Protein AF-0000000079302447 (afdb_homodimer)

Radius of gyration: 20.14 Å; Cα contacts (8 Å, |Δi|>4): 786; chains: 2; bounding box: 40×58×41 Å

Secondary structure (DSSP, 8-state):
-EEEEEE--S---TTSTHHHHHHHHHHHHHHTTEEEEE--SSTHHHHHHHHHHHTT--EEE---TTT-TTS-SS-TT-SEE---SSHHHHHHHHHHHEEEEEE-S--HHHHHHHHHHHHHHHHTTT-SS-EEE-GGGGGT---BTTB-HHHHTTEEE--SHHHHHHHHHH-/-EEEEEE--S---TTSTHHHHHHHHHHHHHHTTEEEEE--SSTHHHHHHHHHHHTT--EEE---TTT-TTS-SS-TT-SEE---SSHHHHHHHHHHHEEEEEEPS--HHHHHHHHHHHHHHHHTTT-SS-EEE-GGGGGT---BTTB-HHHHTTEEE--SHHHHHHHHHH-

Organism: Thermus brockianus (NCBI:txid56956)

Foldseek 3Di:
DFEEEEFEAQPADPVDPCLQQLLVLLLLCLVLPYEYEYQQAHHSLLSSLNNVVVSPHAYEHEYECCVCVVTPGGDPSHDHYHYDPDLVRSLVVSLVRHLAYEQEDYDPSSVVSQVVNLVVCVVVVNPGRQYEYECNCVVPDDDDDVRDPSSVVSYHYQHHSVSSNVSSVVD/DFAEEEFEAQPADPVDPCLQQLLVLLLLCLVLPYAYEYQQAHHSLLSSLNNVVVSPHAYEHEYECCVPVVGPGGDPSHDHYHYDPDLVRSLVVSLVRHLAYEQEDYDPSSVVSQVVNLVVCVVVVNPGRQYEYECNCVVPDDDDDVRDPVSVVSYHYQHHSVSSNVSSVVD

Sequence (342 aa):
MRLLSVFVSSRLSPKDPLYPRLVRYGEVLAEEGFGLACGGYGGGMEALARGVRAKGGLVVGVTAPALFPERQGPNAHVDLELPAASLPERIGRLLDLGAGYLALPGGVGTLAELVLAWNLLYLRRGLGRPLAVDPYWLGLLKAHGEIAPEDLALLQVVADEEGLRRFLRSLMRLLSVFVSSRLSPKDPLYPRLVRYGEVLAEEGFGLACGGYGGGMEALARGVRAKGGLVVGVTAPALFPERQGPNAHVDLELPAASLPERIGRLLDLGAGYLALPGGVGTLAELVLAWNLLYLRRGLGRPLAVDPYWLGLLKAHGEIAPEDLALLQVVADEEGLRRFLRSL

Solvent-accessible surface area (backbone atoms only — not comparable to full-atom values): 17158 Å² total; per-residue (Å²): 125,51,26,36,16,44,36,43,22,63,79,48,43,88,84,38,80,62,29,62,54,33,20,50,51,15,30,50,36,18,75,74,56,24,26,38,30,31,54,22,33,50,24,39,38,34,28,23,27,46,17,16,44,75,57,71,32,52,25,37,11,35,31,38,57,79,81,37,69,86,52,88,62,61,34,92,50,49,74,41,80,47,74,24,86,42,69,37,52,30,48,43,51,45,63,69,58,22,63,29,37,38,33,43,64,36,29,53,62,28,47,29,51,45,35,44,55,48,30,53,22,57,75,39,74,62,58,58,59,53,38,32,29,28,64,73,48,58,81,52,58,66,69,49,88,64,27,42,64,73,61,56,65,61,54,40,76,32,84,48,71,68,42,45,51,52,52,60,74,71,102,128,50,25,36,16,45,35,45,22,62,78,48,45,86,84,39,81,63,30,63,54,33,21,50,49,14,30,48,36,18,74,73,57,24,27,39,30,30,56,22,32,51,24,38,38,35,29,23,27,46,17,15,45,75,58,70,32,51,27,37,12,38,32,40,56,80,79,36,68,87,52,88,63,60,35,91,49,50,72,41,79,48,75,23,85,42,70,37,50,31,48,43,50,44,63,67,59,22,62,27,36,36,33,43,65,36,29,53,61,28,47,29,50,44,36,44,55,49,30,53,22,57,75,45,74,61,73,47,60,53,39,33,31,27,65,71,48,59,81,52,60,65,68,49,88,64,28,40,65,72,62,56,66,62,53,40,76,31,83,47,71,68,44,45,51,53,52,59,74,71,102

pLDDT: mean 96.55, std 4.22, range [72.12, 99.0]

Structure (mmCIF, N/CA/C/O backbone):
data_AF-0000000079302447-model_v1
#
loop_
_entity.id
_entity.type
_entity.pdbx_description
1 polymer 'DNA-binding protein'
#
loop_
_atom_site.group_PDB
_atom_site.id
_atom_site.type_symbol
_atom_site.label_atom_id
_atom_site.label_alt_id
_atom_site.label_comp_id
_atom_site.label_asym_id
_atom_site.label_entity_id
_atom_site.label_seq_id
_atom_site.pdbx_PDB_ins_code
_atom_site.Cartn_x
_atom_site.Cartn_y
_atom_site.Cartn_z
_atom_site.occupancy
_atom_site.B_iso_or_equiv
_atom_site.auth_seq_id
_atom_site.auth_comp_id
_atom_site.auth_asym_id
_atom_site.auth_atom_id
_atom_site.pdbx_PDB_model_num
ATOM 1 N N . MET A 1 1 ? -8.602 15.461 21.531 1 84.44 1 MET A N 1
ATOM 2 C CA . MET A 1 1 ? -8.039 16.016 20.297 1 84.44 1 MET A CA 1
ATOM 3 C C . MET A 1 1 ? -7.945 14.953 19.219 1 84.44 1 MET A C 1
ATOM 5 O O . MET A 1 1 ? -7.516 13.828 19.484 1 84.44 1 MET A O 1
ATOM 9 N N . ARG A 1 2 ? -8.477 15.25 18.094 1 96.5 2 ARG A N 1
ATOM 10 C CA . ARG A 1 2 ? -8.422 14.328 16.969 1 96.5 2 ARG A CA 1
ATOM 11 C C . ARG A 1 2 ? -7.148 14.539 16.156 1 96.5 2 ARG A C 1
ATOM 13 O O . ARG A 1 2 ? -6.645 15.656 16.047 1 96.5 2 ARG A O 1
ATOM 20 N N . LEU A 1 3 ? -6.574 13.43 15.664 1 98.88 3 LEU A N 1
ATOM 21 C CA . LEU A 1 3 ? -5.383 13.516 14.82 1 98.88 3 LEU A CA 1
ATOM 22 C C . LEU A 1 3 ? -5.746 13.367 13.344 1 98.88 3 LEU A C 1
ATOM 24 O O . LEU A 1 3 ? -6.695 12.656 13.008 1 98.88 3 LEU A O 1
ATOM 28 N N . LEU A 1 4 ? -5.07 14.055 12.523 1 98.94 4 LEU A N 1
ATOM 29 C CA . LEU A 1 4 ? -5.02 13.742 11.094 1 98.94 4 LEU A CA 1
ATOM 30 C C . LEU A 1 4 ? -3.732 13.008 10.75 1 98.94 4 LEU A C 1
ATOM 32 O O . LEU A 1 4 ? -2.641 13.445 11.109 1 98.94 4 LEU A O 1
ATOM 36 N N . SER A 1 5 ? -3.848 11.867 10.125 1 98.94 5 SER A N 1
ATOM 37 C CA . SER A 1 5 ? -2.662 11.203 9.594 1 98.94 5 SER A CA 1
ATOM 38 C C . SER A 1 5 ? -2.271 11.773 8.234 1 98.94 5 SER A C 1
ATOM 40 O O . SER A 1 5 ? -3.072 11.758 7.293 1 98.94 5 SER A O 1
ATOM 42 N N . VAL A 1 6 ? -1.066 12.266 8.18 1 99 6 VAL A N 1
ATOM 43 C CA . VAL A 1 6 ? -0.612 12.883 6.941 1 99 6 VAL A CA 1
ATOM 44 C C . VAL A 1 6 ? 0.573 12.102 6.375 1 99 6 VAL A C 1
ATOM 46 O O . VAL A 1 6 ? 1.515 11.781 7.102 1 99 6 VAL A O 1
ATOM 49 N N . PHE A 1 7 ? 0.46 11.75 5.105 1 98.94 7 PHE A N 1
ATOM 50 C CA . PHE A 1 7 ? 1.514 11.086 4.34 1 98.94 7 PHE A CA 1
ATOM 51 C C . PHE A 1 7 ? 2.238 12.086 3.443 1 98.94 7 PHE A C 1
ATOM 53 O O . PHE A 1 7 ? 1.607 12.789 2.65 1 98.94 7 PHE A O 1
ATOM 60 N N . VAL A 1 8 ? 3.551 12.125 3.553 1 98.81 8 VAL A N 1
ATOM 61 C CA . VAL A 1 8 ? 4.27 13.164 2.824 1 98.81 8 VAL A CA 1
ATOM 62 C C . VAL A 1 8 ? 5.727 12.75 2.637 1 98.81 8 VAL A C 1
ATOM 64 O O . VAL A 1 8 ? 6.242 11.914 3.383 1 98.81 8 VAL A O 1
ATOM 67 N N . SER A 1 9 ? 6.359 13.375 1.743 1 98.12 9 SER A N 1
ATOM 68 C CA . SER A 1 9 ? 7.742 13.086 1.379 1 98.12 9 SER A CA 1
ATOM 69 C C . SER A 1 9 ? 8.672 13.258 2.574 1 98.12 9 SER A C 1
ATOM 71 O O . SER A 1 9 ? 8.562 14.227 3.322 1 98.12 9 SER A O 1
ATOM 73 N N . SER A 1 10 ? 9.641 12.312 2.672 1 96.25 10 SER A N 1
ATOM 74 C CA . SER A 1 10 ? 10.695 12.43 3.668 1 96.25 10 SER A CA 1
ATOM 75 C C . SER A 1 10 ? 11.898 13.188 3.111 1 96.25 10 SER A C 1
ATOM 77 O O . SER A 1 10 ? 12.852 13.477 3.838 1 96.25 10 SER A O 1
ATOM 79 N N . ARG A 1 11 ? 11.914 13.586 1.838 1 93.88 11 ARG A N 1
ATOM 80 C CA . ARG A 1 11 ? 13.102 14.078 1.154 1 93.88 11 ARG A CA 1
ATOM 81 C C . ARG A 1 11 ? 13.078 15.594 1.02 1 93.88 11 ARG A C 1
ATOM 83 O O . ARG A 1 11 ? 14.031 16.203 0.539 1 93.88 11 ARG A O 1
ATOM 90 N N . LEU A 1 12 ? 12.023 16.219 1.485 1 93.69 12 LEU A N 1
ATOM 91 C CA . LEU A 1 12 ? 11.898 17.672 1.321 1 93.69 12 LEU A CA 1
ATOM 92 C C . LEU A 1 12 ? 12.891 18.406 2.205 1 93.69 12 LEU A C 1
ATOM 94 O O . LEU A 1 12 ? 13.07 18.062 3.375 1 93.69 12 LEU A O 1
ATOM 98 N N . SER A 1 13 ? 13.547 19.344 1.585 1 92.75 13 SER A N 1
ATOM 99 C CA . SER A 1 13 ? 14.43 20.234 2.35 1 92.75 13 SER A CA 1
ATOM 100 C C . SER A 1 13 ? 13.766 21.578 2.617 1 92.75 13 SER A C 1
ATOM 102 O O . SER A 1 13 ? 12.828 21.969 1.908 1 92.75 13 SER A O 1
ATOM 104 N N . PRO A 1 14 ? 14.227 22.266 3.648 1 92.5 14 PRO A N 1
ATOM 105 C CA . PRO A 1 14 ? 13.656 23.578 3.949 1 92.5 14 PRO A CA 1
ATOM 106 C C . PRO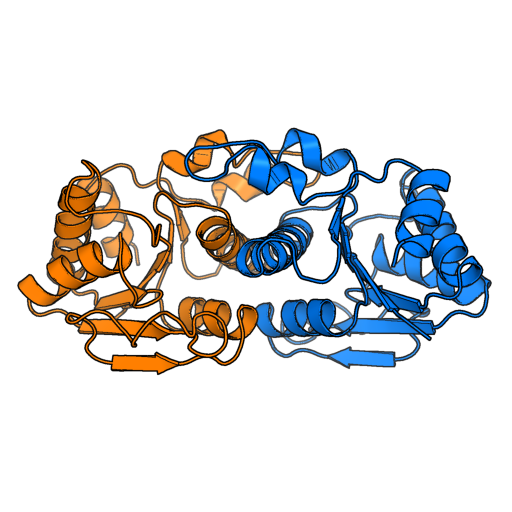 A 1 14 ? 13.789 24.562 2.787 1 92.5 14 PRO A C 1
ATOM 108 O O . PRO A 1 14 ? 13.125 25.594 2.771 1 92.5 14 PRO A O 1
ATOM 111 N N . LYS A 1 15 ? 14.633 24.234 1.816 1 93.69 15 LYS A N 1
ATOM 112 C CA . LYS A 1 15 ? 14.836 25.109 0.669 1 93.69 15 LYS A CA 1
ATOM 113 C C . LYS A 1 15 ? 13.789 24.859 -0.408 1 93.69 15 LYS A C 1
ATOM 115 O O . LYS A 1 15 ? 13.633 25.656 -1.332 1 93.69 15 LYS A O 1
ATOM 120 N N . ASP A 1 16 ? 13.039 23.766 -0.26 1 94.5 16 ASP A N 1
ATOM 121 C CA . ASP A 1 16 ? 11.977 23.422 -1.21 1 94.5 16 ASP A CA 1
ATOM 122 C C . ASP A 1 16 ? 10.781 24.359 -1.04 1 94.5 16 ASP A C 1
ATOM 124 O O . ASP A 1 16 ? 10.359 24.641 0.085 1 94.5 16 ASP A O 1
ATOM 128 N N . PRO A 1 17 ? 10.281 24.812 -2.174 1 92.69 17 PRO A N 1
ATOM 129 C CA . PRO A 1 17 ? 9.117 25.703 -2.1 1 92.69 17 PRO A CA 1
ATOM 130 C C . PRO A 1 17 ? 7.926 25.062 -1.403 1 92.69 17 PRO A C 1
ATOM 132 O O . PRO A 1 17 ? 7.066 25.766 -0.864 1 92.69 17 PRO A O 1
ATOM 135 N N . LEU A 1 18 ? 7.875 23.797 -1.352 1 95.12 18 LEU A N 1
ATOM 136 C CA . LEU A 1 18 ? 6.77 23.078 -0.727 1 95.12 18 LEU A CA 1
ATOM 137 C C . LEU A 1 18 ? 6.895 23.094 0.793 1 95.12 18 LEU A C 1
ATOM 139 O O . LEU A 1 18 ? 5.898 22.953 1.505 1 95.12 18 LEU A O 1
ATOM 143 N N . TYR A 1 19 ? 8.047 23.328 1.274 1 96.88 19 TYR A N 1
ATOM 144 C CA . TYR A 1 19 ? 8.312 23.234 2.705 1 96.88 19 TYR A CA 1
ATOM 145 C C . TYR A 1 19 ? 7.504 24.266 3.48 1 96.88 19 TYR A C 1
ATOM 147 O O . TYR A 1 19 ? 6.742 23.922 4.387 1 96.88 19 TYR A O 1
ATOM 155 N N . PRO A 1 20 ? 7.539 25.578 3.086 1 97.06 20 PRO A N 1
ATOM 156 C CA . PRO A 1 20 ? 6.742 26.547 3.83 1 97.06 20 PRO A CA 1
ATOM 157 C C . PRO A 1 20 ? 5.242 26.281 3.729 1 97.06 20 PRO A C 1
ATOM 159 O O . PRO A 1 20 ? 4.496 26.562 4.672 1 97.06 20 PRO A O 1
ATOM 162 N N . ARG A 1 21 ? 4.789 25.75 2.691 1 97.44 21 ARG A N 1
ATOM 163 C CA . ARG A 1 21 ? 3.387 25.375 2.543 1 97.44 21 ARG A CA 1
ATOM 164 C C . ARG A 1 21 ? 3.002 24.297 3.555 1 97.44 21 ARG A C 1
ATOM 166 O O . ARG A 1 21 ? 1.905 24.328 4.117 1 97.44 21 ARG A O 1
ATOM 173 N N . LEU A 1 22 ? 3.906 23.406 3.748 1 98.62 22 LEU A N 1
ATOM 174 C CA . LEU A 1 22 ? 3.631 22.312 4.68 1 98.62 22 LEU A CA 1
ATOM 175 C C . LEU A 1 22 ? 3.639 22.812 6.121 1 98.62 22 LEU A C 1
ATOM 177 O O . LEU A 1 22 ? 2.857 22.344 6.949 1 98.62 22 LEU A O 1
ATOM 181 N N . VAL A 1 23 ? 4.512 23.781 6.406 1 98.75 23 VAL A N 1
ATOM 182 C CA . VAL A 1 23 ? 4.477 24.406 7.719 1 98.75 23 VAL A CA 1
ATOM 183 C C . VAL A 1 23 ? 3.113 25.062 7.945 1 98.75 23 VAL A C 1
ATOM 185 O O . VAL A 1 23 ? 2.492 24.875 8.992 1 98.75 23 VAL A O 1
ATOM 188 N N . ARG A 1 24 ? 2.666 25.766 6.953 1 98.81 24 ARG A N 1
ATOM 189 C CA . ARG A 1 24 ? 1.365 26.422 7.051 1 98.81 24 ARG A CA 1
ATOM 190 C C . ARG A 1 24 ? 0.248 25.391 7.219 1 98.81 24 ARG A C 1
ATOM 192 O O . ARG A 1 24 ? -0.681 25.609 8 1 98.81 24 ARG A O 1
ATOM 199 N N . TYR A 1 25 ? 0.281 24.297 6.473 1 98.88 25 TYR A N 1
ATOM 200 C CA . TYR A 1 25 ? -0.699 23.234 6.637 1 98.88 25 TYR A CA 1
ATOM 201 C C . TYR A 1 25 ? -0.702 22.703 8.07 1 98.88 25 TYR A C 1
ATOM 203 O O . TYR A 1 25 ? -1.763 22.422 8.633 1 98.88 25 TYR A O 1
ATOM 211 N N . GLY A 1 26 ? 0.508 22.5 8.641 1 98.94 26 GLY A N 1
ATOM 212 C CA . GLY A 1 26 ? 0.59 22.141 10.047 1 98.94 26 GLY A CA 1
ATOM 213 C C . GLY A 1 26 ? -0.107 23.125 10.969 1 98.94 26 GLY A C 1
ATOM 214 O O . GLY A 1 26 ? -0.839 22.719 11.875 1 98.94 26 GLY A O 1
ATOM 215 N N . GLU A 1 27 ? 0.115 24.422 10.703 1 98.94 27 GLU A N 1
ATOM 216 C CA . GLU A 1 27 ? -0.557 25.453 11.492 1 98.94 27 GLU A CA 1
ATOM 217 C C . GLU A 1 27 ? -2.074 25.328 11.375 1 98.94 27 GLU A C 1
ATOM 219 O O . GLU A 1 27 ? -2.791 25.438 12.367 1 98.94 27 GLU A O 1
ATOM 224 N N . VAL A 1 28 ? -2.539 25.109 10.203 1 98.88 28 VAL A N 1
ATOM 225 C CA . VAL A 1 28 ? -3.967 25 9.93 1 98.88 28 VAL A CA 1
ATOM 226 C C . VAL A 1 28 ? -4.547 23.812 10.703 1 98.88 28 VAL A C 1
ATOM 228 O O . VAL A 1 28 ? -5.633 23.906 11.273 1 98.88 28 VAL A O 1
ATOM 231 N N . LEU A 1 29 ? -3.824 22.688 10.727 1 98.88 29 LEU A N 1
ATOM 232 C CA . LEU A 1 29 ? -4.277 21.547 11.516 1 98.88 29 LEU A CA 1
ATOM 233 C C . LEU A 1 29 ? -4.551 21.953 12.961 1 98.88 29 LEU A C 1
ATOM 235 O O . LEU A 1 29 ? -5.645 21.719 13.477 1 98.88 29 LEU A O 1
ATOM 239 N N . ALA A 1 30 ? -3.588 22.609 13.547 1 98.81 30 ALA A N 1
ATOM 240 C CA . ALA A 1 30 ? -3.695 23 14.953 1 98.81 30 ALA A CA 1
ATOM 241 C C . ALA A 1 30 ? -4.797 24.031 15.148 1 98.81 30 ALA A C 1
ATOM 243 O O . ALA A 1 30 ? -5.566 23.953 16.109 1 98.81 30 ALA A O 1
ATOM 244 N N . GLU A 1 31 ? -4.859 24.969 14.219 1 98.69 31 GLU A N 1
ATOM 245 C CA . GLU A 1 31 ? -5.875 26.016 14.297 1 98.69 31 GLU A CA 1
ATOM 246 C C . GLU A 1 31 ? -7.281 25.422 14.25 1 98.69 31 GLU A C 1
ATOM 248 O O . GLU A 1 31 ? -8.211 25.969 14.852 1 98.69 31 GLU A O 1
ATOM 253 N N . GLU A 1 32 ? -7.441 24.359 13.555 1 98.62 32 GLU A N 1
ATOM 254 C CA . GLU A 1 32 ? -8.742 23.703 13.422 1 98.62 32 GLU A CA 1
ATOM 255 C C . GLU A 1 32 ? -8.945 22.656 14.516 1 98.62 32 GLU A C 1
ATOM 257 O O . GLU A 1 32 ? -9.906 21.875 14.469 1 98.62 32 GLU A O 1
ATOM 262 N N . GLY A 1 33 ? -7.996 22.547 15.406 1 98.38 33 GLY A N 1
ATOM 263 C CA . GLY A 1 33 ? -8.164 21.703 16.578 1 98.38 33 GLY A CA 1
ATOM 264 C C . GLY A 1 33 ? -7.676 20.281 16.375 1 98.38 33 GLY A C 1
ATOM 265 O O . GLY A 1 33 ? -8.062 19.375 17.109 1 98.38 33 GLY A O 1
ATOM 266 N N . PHE A 1 34 ? -6.863 20.047 15.352 1 98.81 34 PHE A N 1
ATOM 267 C CA . PHE A 1 34 ? -6.34 18.719 15.086 1 98.81 34 PHE A CA 1
ATOM 268 C C . PHE A 1 34 ? -4.871 18.625 15.477 1 98.81 34 PHE A C 1
ATOM 270 O O . PHE A 1 34 ? -4.125 19.594 15.352 1 98.81 34 PHE A O 1
ATOM 277 N N . GLY A 1 35 ? -4.441 17.438 15.969 1 98.88 35 GLY A N 1
ATOM 278 C CA . GLY A 1 35 ? -3.029 17.078 15.969 1 98.88 35 GLY A CA 1
ATOM 279 C C . GLY A 1 35 ? -2.582 16.406 14.688 1 98.88 35 GLY A C 1
ATOM 280 O O . GLY A 1 35 ? -3.363 16.281 13.742 1 98.88 35 GLY A O 1
ATOM 281 N N . LEU A 1 36 ? -1.35 16.031 14.727 1 98.94 36 LEU A N 1
ATOM 282 C CA . LEU A 1 36 ? -0.733 15.406 13.562 1 98.94 36 LEU A CA 1
ATOM 283 C C . LEU A 1 36 ? -0.228 14.008 13.898 1 98.94 36 LEU A C 1
ATOM 285 O O . LEU A 1 36 ? 0.439 13.812 14.914 1 98.94 36 LEU A O 1
ATOM 289 N N . ALA A 1 37 ? -0.573 13.078 13.102 1 98.94 37 ALA A N 1
ATOM 290 C CA . ALA A 1 37 ? 0.155 11.812 13.008 1 98.94 37 ALA A CA 1
ATOM 291 C C . ALA A 1 37 ? 0.914 11.711 11.688 1 98.94 37 ALA A C 1
ATOM 293 O O . ALA A 1 37 ? 0.352 11.969 10.617 1 98.94 37 ALA A O 1
ATOM 294 N N . CYS A 1 38 ? 2.146 11.414 11.711 1 98.94 38 CYS A N 1
ATOM 295 C CA . CYS A 1 38 ? 2.959 11.227 10.508 1 98.94 38 CYS A CA 1
ATOM 296 C C . CYS A 1 38 ? 4.102 10.258 10.773 1 98.94 38 CYS A C 1
ATOM 298 O O . CYS A 1 38 ? 4.176 9.656 11.852 1 98.94 38 CYS A O 1
ATOM 300 N N . GLY A 1 39 ? 4.953 10.102 9.836 1 98.44 39 GLY A N 1
ATOM 301 C CA . GLY A 1 39 ? 6.043 9.148 9.969 1 98.44 39 GLY A CA 1
ATOM 302 C C . GLY A 1 39 ? 7.113 9.602 10.945 1 98.44 39 GLY A C 1
ATOM 303 O O . GLY A 1 39 ? 7.992 8.812 11.32 1 98.44 39 GLY A O 1
ATOM 304 N N . GLY A 1 40 ? 7.195 10.875 11.219 1 98.56 40 GLY A N 1
ATOM 305 C CA . GLY A 1 40 ? 7.922 11.367 12.375 1 98.56 40 GLY A CA 1
ATOM 306 C C . GLY A 1 40 ? 9.336 11.805 12.047 1 98.56 40 GLY A C 1
ATOM 307 O O . GLY A 1 40 ? 10.031 12.375 12.898 1 98.56 40 GLY A O 1
ATOM 308 N N . TYR A 1 41 ? 9.797 11.586 10.852 1 97.75 41 TYR A N 1
ATOM 309 C CA . TYR A 1 41 ? 11.188 11.883 10.547 1 97.75 41 TYR A CA 1
ATOM 310 C C . TYR A 1 41 ? 11.32 13.258 9.898 1 97.75 41 TYR A C 1
ATOM 312 O O . TYR A 1 41 ? 10.641 14.203 10.305 1 97.75 41 TYR A O 1
ATOM 320 N N . GLY A 1 42 ? 12.242 13.398 9.031 1 96.94 42 GLY A N 1
ATOM 321 C CA . GLY A 1 42 ? 12.516 14.695 8.438 1 96.94 42 GLY A CA 1
ATOM 322 C C . GLY A 1 42 ? 11.656 14.984 7.223 1 96.94 42 GLY A C 1
ATOM 323 O O . GLY A 1 42 ? 10.602 14.375 7.039 1 96.94 42 GLY A O 1
ATOM 324 N N . GLY A 1 43 ? 12.039 16.031 6.473 1 97.75 43 GLY A N 1
ATOM 325 C CA . GLY A 1 43 ? 11.336 16.391 5.254 1 97.75 43 GLY A CA 1
ATOM 326 C C . GLY A 1 43 ? 10 17.047 5.508 1 97.75 43 GLY A C 1
ATOM 327 O O . GLY A 1 43 ? 9.883 17.922 6.355 1 97.75 43 GLY A O 1
ATOM 328 N N . GLY A 1 44 ? 9.062 16.641 4.746 1 98.62 44 GLY A N 1
ATOM 329 C CA . GLY A 1 44 ? 7.727 17.203 4.902 1 98.62 44 GLY A CA 1
ATOM 330 C C . GLY A 1 44 ? 7.113 16.906 6.258 1 98.62 44 GLY A C 1
ATOM 331 O O . GLY A 1 44 ? 6.348 17.719 6.781 1 98.62 44 GLY A O 1
ATOM 332 N N . MET A 1 45 ? 7.477 15.805 6.82 1 98.81 45 MET A N 1
ATOM 333 C CA . MET A 1 45 ? 6.957 15.445 8.133 1 98.81 45 MET A CA 1
ATOM 334 C C . MET A 1 45 ? 7.406 16.453 9.195 1 98.81 45 MET A C 1
ATOM 336 O O . MET A 1 45 ? 6.617 16.859 10.047 1 98.81 45 MET A O 1
ATOM 340 N N . GLU A 1 46 ? 8.633 16.812 9.07 1 98.56 46 GLU A N 1
ATOM 341 C CA . GLU A 1 46 ? 9.164 17.812 9.992 1 98.56 46 GLU A CA 1
ATOM 342 C C . GLU A 1 46 ? 8.5 19.172 9.781 1 98.56 46 GLU A C 1
ATOM 344 O O . GLU A 1 46 ? 8.18 19.875 10.742 1 98.56 46 GLU A O 1
ATOM 349 N N . ALA A 1 47 ? 8.312 19.562 8.539 1 98.81 47 ALA A N 1
ATOM 350 C CA . ALA A 1 47 ? 7.676 20.828 8.219 1 98.81 47 ALA A CA 1
ATOM 351 C C . ALA A 1 47 ? 6.277 20.906 8.82 1 98.81 47 ALA A C 1
ATOM 353 O O . ALA A 1 47 ? 5.922 21.906 9.453 1 98.81 47 ALA A O 1
ATOM 354 N N . LEU A 1 48 ? 5.492 19.859 8.625 1 98.94 48 LEU A N 1
ATOM 355 C CA . LEU A 1 48 ? 4.145 19.797 9.18 1 98.94 48 LEU A CA 1
ATOM 356 C C . LEU A 1 48 ? 4.184 19.891 10.703 1 98.94 48 LEU A C 1
ATOM 358 O O . LEU A 1 48 ? 3.418 20.641 11.305 1 98.94 48 LEU A O 1
ATOM 362 N N . ALA A 1 49 ? 5.078 19.094 11.281 1 98.94 49 ALA A N 1
ATOM 363 C CA . ALA A 1 49 ? 5.191 19.031 12.734 1 98.94 49 ALA A CA 1
ATOM 364 C C . ALA A 1 49 ? 5.547 20.406 13.312 1 98.94 49 ALA A C 1
ATOM 366 O O . ALA A 1 49 ? 4.992 20.812 14.336 1 98.94 49 ALA A O 1
ATOM 367 N N . ARG A 1 50 ? 6.469 21.047 12.664 1 98.75 50 ARG A N 1
ATOM 368 C CA . ARG A 1 50 ? 6.863 22.391 13.07 1 98.75 50 ARG A CA 1
ATOM 369 C C . ARG A 1 50 ? 5.66 23.328 13.117 1 98.75 50 ARG A C 1
ATOM 371 O O . ARG A 1 50 ? 5.477 24.062 14.086 1 98.75 50 ARG A O 1
ATOM 378 N N . GLY A 1 51 ? 4.867 23.281 12.078 1 98.88 51 GLY A N 1
ATOM 379 C CA . GLY A 1 51 ? 3.674 24.109 12.023 1 98.88 51 GLY A CA 1
ATOM 380 C C . GLY A 1 51 ? 2.672 23.781 13.109 1 98.88 51 GLY A C 1
ATOM 381 O O . GLY A 1 51 ? 2.129 24.688 13.75 1 98.88 51 GLY A O 1
ATOM 382 N N . VAL A 1 52 ? 2.41 22.5 13.32 1 98.94 52 VAL A N 1
ATOM 383 C CA . VAL A 1 52 ? 1.464 22.047 14.336 1 98.94 52 VAL A CA 1
ATOM 384 C C . VAL A 1 52 ? 1.924 22.531 15.711 1 98.94 52 VAL A C 1
ATOM 386 O O . VAL A 1 52 ? 1.141 23.125 16.469 1 98.94 52 VAL A O 1
ATOM 389 N N . ARG A 1 53 ? 3.18 22.359 16.016 1 98.75 53 ARG A N 1
ATOM 390 C CA . ARG A 1 53 ? 3.729 22.703 17.328 1 98.75 53 ARG A CA 1
ATOM 391 C C . ARG A 1 53 ? 3.74 24.219 17.531 1 98.75 53 ARG A C 1
ATOM 393 O O . ARG A 1 53 ? 3.553 24.703 18.656 1 98.75 53 ARG A O 1
ATOM 400 N N . ALA A 1 54 ? 3.998 24.953 16.516 1 98.62 54 ALA A N 1
ATOM 401 C CA . ALA A 1 54 ? 4.008 26.422 16.594 1 98.62 54 ALA A CA 1
ATOM 402 C C . ALA A 1 54 ? 2.668 26.953 17.094 1 98.62 54 ALA A C 1
ATOM 404 O O . ALA A 1 54 ? 2.598 28.047 17.656 1 98.62 54 ALA A O 1
ATOM 405 N N . LYS A 1 55 ? 1.622 26.188 16.875 1 98.62 55 LYS A N 1
ATOM 406 C CA . LYS A 1 55 ? 0.286 26.609 17.281 1 98.62 55 LYS A CA 1
ATOM 407 C C . LYS A 1 55 ? -0.206 25.812 18.484 1 98.62 55 LYS A C 1
ATOM 409 O O . LYS A 1 55 ? -1.405 25.781 18.766 1 98.62 55 LYS A O 1
ATOM 414 N N . GLY A 1 56 ? 0.729 25.125 19.094 1 98 56 GLY A N 1
ATOM 415 C CA . GLY A 1 56 ? 0.45 24.438 20.344 1 98 56 GLY A CA 1
ATOM 416 C C . GLY A 1 56 ? -0.235 23.109 20.156 1 98 56 GLY A C 1
ATOM 417 O O . GLY A 1 56 ? -0.877 22.594 21.078 1 98 56 GLY A O 1
ATOM 418 N N . GLY A 1 57 ? -0.179 22.531 18.969 1 98.5 57 GLY A N 1
ATOM 419 C CA . GLY A 1 57 ? -0.801 21.25 18.703 1 98.5 57 GLY A CA 1
ATOM 420 C C . GLY A 1 57 ? 0.074 20.078 19.109 1 98.5 57 GLY A C 1
ATOM 421 O O . GLY A 1 57 ? 1.204 20.266 19.562 1 98.5 57 GLY A O 1
ATOM 422 N N . LEU A 1 58 ? -0.486 18.875 18.906 1 98.75 58 LEU A N 1
ATOM 423 C CA . LEU A 1 58 ? 0.18 17.641 19.281 1 98.75 58 LEU A CA 1
ATOM 424 C C . LEU A 1 58 ? 0.675 16.891 18.031 1 98.75 58 LEU A C 1
ATOM 426 O O . LEU A 1 58 ? -0.033 16.812 17.031 1 98.75 58 LEU A O 1
ATOM 430 N N . VAL A 1 59 ? 1.876 16.344 18.156 1 98.94 59 VAL A N 1
ATOM 431 C CA . VAL A 1 59 ? 2.453 15.586 17.047 1 98.94 59 VAL A CA 1
ATOM 432 C C . VAL A 1 59 ? 2.811 14.172 17.5 1 98.94 59 VAL A C 1
ATOM 434 O O . VAL A 1 59 ? 3.557 14 18.469 1 98.94 59 VAL A O 1
ATOM 437 N N . VAL A 1 60 ? 2.256 13.203 16.844 1 98.94 60 VAL A N 1
ATOM 438 C CA . VAL A 1 60 ? 2.625 11.805 17.016 1 98.94 60 VAL A CA 1
ATOM 439 C C . VAL A 1 60 ? 3.445 11.336 15.812 1 98.94 60 VAL A C 1
ATOM 441 O O . VAL A 1 60 ? 2.998 11.438 14.672 1 98.94 60 VAL A O 1
ATOM 444 N N . GLY A 1 61 ? 4.621 10.906 16.078 1 98.88 61 GLY A N 1
ATOM 445 C CA . GLY A 1 61 ? 5.477 10.344 15.039 1 98.88 61 GLY A CA 1
ATOM 446 C C . GLY A 1 61 ? 5.555 8.828 15.094 1 98.88 61 GLY A C 1
ATOM 447 O O . GLY A 1 61 ? 5.977 8.258 16.094 1 98.88 61 GLY A O 1
ATOM 448 N N . VAL A 1 62 ? 5.129 8.195 14.008 1 98.88 62 VAL A N 1
ATOM 449 C CA . VAL A 1 62 ? 5.242 6.746 13.898 1 98.88 62 VAL A CA 1
ATOM 450 C C . VAL A 1 62 ? 6.535 6.387 13.164 1 98.88 62 VAL A C 1
ATOM 452 O O . VAL A 1 62 ? 6.566 6.348 11.93 1 98.88 62 VAL A O 1
ATOM 455 N N . THR A 1 63 ? 7.551 6.043 13.914 1 98.44 63 THR A N 1
ATOM 456 C CA . THR A 1 63 ? 8.867 5.773 13.352 1 98.44 63 THR A CA 1
ATOM 457 C C . THR A 1 63 ? 9.039 4.281 13.07 1 98.44 63 THR A C 1
ATOM 459 O O . THR A 1 63 ? 8.141 3.484 13.352 1 98.44 63 THR A O 1
ATOM 462 N N . ALA A 1 64 ? 10.07 3.926 12.336 1 96.81 64 ALA A N 1
ATOM 463 C CA . ALA A 1 64 ? 10.445 2.543 12.055 1 96.81 64 ALA A CA 1
ATOM 464 C C . ALA A 1 64 ? 11.961 2.357 12.133 1 96.81 64 ALA A C 1
ATOM 466 O O . ALA A 1 64 ? 12.633 2.225 11.109 1 96.81 64 ALA A O 1
ATOM 467 N N . PRO A 1 65 ? 12.5 2.221 13.32 1 96.19 65 PRO A N 1
ATOM 468 C CA . PRO A 1 65 ? 13.953 2.234 13.484 1 96.19 65 PRO A CA 1
ATOM 469 C C . PRO A 1 65 ? 14.641 1.07 12.773 1 96.19 65 PRO A C 1
ATOM 471 O O . PRO A 1 65 ? 15.773 1.215 12.297 1 96.19 65 PRO A O 1
ATOM 474 N N . ALA A 1 66 ? 14.023 -0.079 12.68 1 92.5 66 ALA A N 1
ATOM 475 C CA . ALA A 1 66 ? 14.625 -1.235 12.023 1 92.5 66 ALA A CA 1
ATOM 476 C C . ALA A 1 66 ? 14.75 -1.009 10.516 1 92.5 66 ALA A C 1
ATOM 478 O O . ALA A 1 66 ? 15.672 -1.521 9.875 1 92.5 66 ALA A O 1
ATOM 479 N N . LEU A 1 67 ? 13.891 -0.217 9.984 1 92.56 67 LEU A N 1
ATOM 480 C CA . LEU A 1 67 ? 13.875 0.043 8.547 1 92.56 67 LEU A CA 1
ATOM 481 C C . 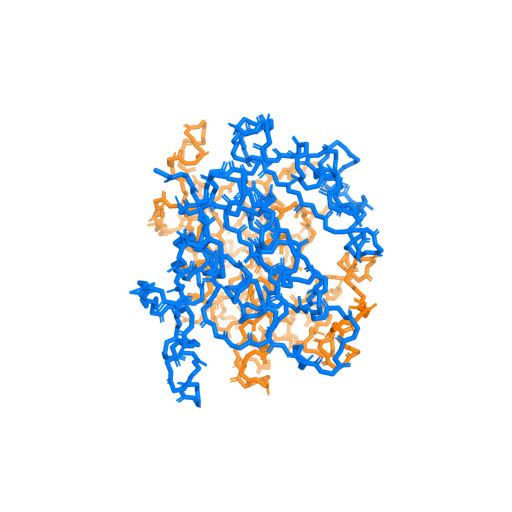LEU A 1 67 ? 14.797 1.205 8.195 1 92.56 67 LEU A C 1
ATOM 483 O O . LEU A 1 67 ? 15.289 1.292 7.066 1 92.56 67 LEU A O 1
ATOM 487 N N . PHE A 1 68 ? 14.945 2.09 9.172 1 93.44 68 PHE A N 1
ATOM 488 C CA . PHE A 1 68 ? 15.719 3.301 8.93 1 93.44 68 PHE A CA 1
ATOM 489 C C . PHE A 1 68 ? 16.766 3.502 10.023 1 93.44 68 PHE A C 1
ATOM 491 O O . PHE A 1 68 ? 16.734 4.512 10.734 1 93.44 68 PHE A O 1
ATOM 498 N N . PRO A 1 69 ? 17.703 2.631 10.07 1 90.69 69 PRO A N 1
ATOM 499 C CA . PRO A 1 69 ? 18.688 2.715 11.156 1 90.69 69 PRO A CA 1
ATOM 500 C C . PRO A 1 69 ? 19.531 3.984 11.086 1 90.69 69 PRO A C 1
ATOM 502 O O . PRO A 1 69 ? 20.078 4.422 12.102 1 90.69 69 PRO A O 1
ATOM 505 N N . GLU A 1 70 ? 19.562 4.551 9.938 1 91.44 70 GLU A N 1
ATOM 506 C CA . GLU A 1 70 ? 20.391 5.738 9.766 1 91.44 70 GLU A CA 1
ATOM 507 C C . GLU A 1 70 ? 19.703 6.98 10.32 1 91.44 70 GLU A C 1
ATOM 509 O O . GLU A 1 70 ? 20.344 8.016 10.523 1 91.44 70 GLU A O 1
ATOM 514 N N . ARG A 1 71 ? 18.375 6.742 10.5 1 90.19 71 ARG A N 1
ATOM 515 C CA . ARG A 1 71 ? 17.625 7.879 11.023 1 90.19 71 ARG A CA 1
ATOM 516 C C . ARG A 1 71 ? 17.703 7.934 12.547 1 90.19 71 ARG A C 1
ATOM 518 O O . ARG A 1 71 ? 17.562 6.906 13.211 1 90.19 71 ARG A O 1
ATOM 525 N N . GLN A 1 72 ? 18.203 8.844 13.234 1 87 72 GLN A N 1
ATOM 526 C CA . GLN A 1 72 ? 18.484 9.016 14.656 1 87 72 GLN A CA 1
ATOM 527 C C . GLN A 1 72 ? 17.234 9.453 15.414 1 87 72 GLN A C 1
ATOM 529 O O . GLN A 1 72 ? 17.266 10.422 16.172 1 87 72 GLN A O 1
ATOM 534 N N . GLY A 1 73 ? 16.094 8.727 15.141 1 92.94 73 GLY A N 1
ATOM 535 C CA . GLY A 1 73 ? 14.883 9.047 15.891 1 92.94 73 GLY A CA 1
ATOM 536 C C . GLY A 1 73 ? 14.008 10.07 15.203 1 92.94 73 GLY A C 1
ATOM 537 O O . GLY A 1 73 ? 14.305 10.492 14.086 1 92.94 73 GLY A O 1
ATOM 538 N N . PRO A 1 74 ? 12.953 10.469 15.875 1 98 74 PRO A N 1
ATOM 539 C CA . PRO A 1 74 ? 12.023 11.43 15.281 1 98 74 PRO A CA 1
ATOM 540 C C . PRO A 1 74 ? 12.594 12.844 15.219 1 98 74 PRO A C 1
ATOM 542 O O . PRO A 1 74 ? 13.594 13.141 15.883 1 98 74 PRO A O 1
ATOM 545 N N . ASN A 1 75 ? 11.984 13.656 14.359 1 97.81 75 ASN A N 1
ATOM 546 C CA . ASN A 1 75 ? 12.375 15.062 14.344 1 97.81 75 ASN A CA 1
ATOM 547 C C . ASN A 1 75 ? 12.062 15.742 15.672 1 97.81 75 ASN A C 1
ATOM 549 O O . ASN A 1 75 ? 11.336 15.195 16.5 1 97.81 75 ASN A O 1
ATOM 553 N N . ALA A 1 76 ? 12.492 16.953 15.883 1 97.69 76 ALA A N 1
ATOM 554 C CA . ALA A 1 76 ? 12.508 17.625 17.172 1 97.69 76 ALA A CA 1
ATOM 555 C C . ALA A 1 76 ? 11.109 18.094 17.562 1 97.69 76 ALA A C 1
ATOM 557 O O . ALA A 1 76 ? 10.875 18.469 18.719 1 97.69 76 ALA A O 1
ATOM 558 N N . HIS A 1 77 ? 10.148 18.031 16.609 1 98.62 77 HIS A N 1
ATOM 559 C CA . HIS A 1 77 ? 8.82 18.578 16.875 1 98.62 77 HIS A CA 1
ATOM 560 C C . HIS A 1 77 ? 7.828 17.484 17.219 1 98.62 77 HIS A C 1
ATOM 562 O O . HIS A 1 77 ? 6.645 17.75 17.438 1 98.62 77 HIS A O 1
ATOM 568 N N . VAL A 1 78 ? 8.32 16.25 17.297 1 98.81 78 VAL A N 1
ATOM 569 C CA . VAL A 1 78 ? 7.469 15.133 17.672 1 98.81 78 VAL A CA 1
ATOM 570 C C . VAL A 1 78 ? 7.293 15.094 19.188 1 98.81 78 VAL A C 1
ATOM 572 O O . VAL A 1 78 ? 8.273 15.141 19.938 1 98.81 78 VAL A O 1
ATOM 575 N N . ASP A 1 79 ? 6.059 15.016 19.578 1 98.75 79 ASP A N 1
ATOM 576 C CA . ASP A 1 79 ? 5.754 14.938 21.016 1 98.75 79 ASP A CA 1
ATOM 577 C C . ASP A 1 79 ? 5.797 13.492 21.5 1 98.75 79 ASP A C 1
ATOM 579 O O . ASP A 1 79 ? 6.273 13.227 22.609 1 98.75 79 ASP A O 1
ATOM 583 N N . LEU A 1 80 ? 5.211 12.617 20.766 1 98.56 80 LEU A N 1
ATOM 584 C CA . LEU A 1 80 ? 5.125 11.203 21.109 1 98.56 80 LEU A CA 1
ATOM 585 C C . LEU A 1 80 ? 5.617 10.328 19.953 1 98.56 80 LEU A C 1
ATOM 587 O O . LEU A 1 80 ? 5.121 10.438 18.844 1 98.56 80 LEU A O 1
ATOM 591 N N . GLU A 1 81 ? 6.562 9.562 20.234 1 98.62 81 GLU A N 1
ATOM 592 C CA . GLU A 1 81 ? 7.062 8.602 19.266 1 98.62 81 GLU A CA 1
ATOM 593 C C . GLU A 1 81 ? 6.402 7.238 19.438 1 98.62 81 GLU A C 1
ATOM 595 O O . GLU A 1 81 ? 6.324 6.719 20.562 1 98.62 81 GLU A O 1
ATOM 600 N N . LEU A 1 82 ? 5.918 6.664 18.406 1 98.69 82 LEU A N 1
ATOM 601 C CA . LEU A 1 82 ? 5.379 5.309 18.359 1 98.69 82 LEU A CA 1
ATOM 602 C C . LEU A 1 82 ? 6.125 4.457 17.344 1 98.69 82 LEU A C 1
ATOM 604 O O . LEU A 1 82 ? 5.742 4.406 16.172 1 98.69 82 LEU A O 1
ATOM 608 N N . PRO A 1 83 ? 7.156 3.756 17.781 1 98.25 83 PRO A N 1
ATOM 609 C CA . PRO A 1 83 ? 7.949 2.969 16.828 1 98.25 83 PRO A CA 1
ATOM 610 C C . PRO A 1 83 ? 7.207 1.737 16.312 1 98.25 83 PRO A C 1
ATOM 612 O O . PRO A 1 83 ? 6.453 1.111 17.062 1 98.25 83 PRO A O 1
ATOM 615 N N . ALA A 1 84 ? 7.336 1.451 15.062 1 98 84 ALA A N 1
ATOM 616 C CA . ALA A 1 84 ? 6.828 0.232 14.438 1 98 84 ALA A CA 1
ATOM 617 C C . ALA A 1 84 ? 7.973 -0.681 14.008 1 98 84 ALA A C 1
ATOM 619 O O . ALA A 1 84 ? 9.039 -0.205 13.617 1 98 84 ALA A O 1
ATOM 620 N N . ALA A 1 85 ? 7.738 -1.955 13.938 1 96.25 85 ALA A N 1
ATOM 621 C CA . ALA A 1 85 ? 8.781 -2.939 13.664 1 96.25 85 ALA A CA 1
ATOM 622 C C . ALA A 1 85 ? 8.875 -3.248 12.172 1 96.25 85 ALA A C 1
ATOM 624 O O . ALA A 1 85 ? 9.852 -3.842 11.719 1 96.25 85 ALA A O 1
ATOM 625 N N . SER A 1 86 ? 7.836 -2.896 11.438 1 96.12 86 SER A N 1
ATOM 626 C CA . SER A 1 86 ? 7.785 -3.193 10.008 1 96.12 86 SER A CA 1
ATOM 627 C C . SER A 1 86 ? 7.016 -2.119 9.25 1 96.12 86 SER A C 1
ATOM 629 O O . SER A 1 86 ? 6.344 -1.282 9.859 1 96.12 86 SER A O 1
ATOM 631 N N . LEU A 1 87 ? 7.172 -2.17 7.965 1 96.56 87 LEU A N 1
ATOM 632 C CA . LEU A 1 87 ? 6.488 -1.209 7.105 1 96.56 87 LEU A CA 1
ATOM 633 C C . LEU A 1 87 ? 4.977 -1.356 7.219 1 96.56 87 LEU A C 1
ATOM 635 O O . LEU A 1 87 ? 4.266 -0.374 7.445 1 96.56 87 LEU A O 1
ATOM 639 N N . PRO A 1 88 ? 4.434 -2.605 7.16 1 97.88 88 PRO A N 1
ATOM 640 C CA . PRO A 1 88 ? 2.984 -2.764 7.316 1 97.88 88 PRO A CA 1
ATOM 641 C C . PRO A 1 88 ? 2.48 -2.283 8.672 1 97.88 88 PRO A C 1
ATOM 643 O O . PRO A 1 88 ? 1.436 -1.633 8.758 1 97.88 88 PRO A O 1
ATOM 646 N N . GLU A 1 89 ? 3.238 -2.555 9.656 1 97.69 89 GLU A N 1
ATOM 647 C CA . GLU A 1 89 ? 2.838 -2.109 10.992 1 97.69 89 GLU A CA 1
ATOM 648 C C . GLU A 1 89 ? 2.846 -0.586 11.086 1 97.69 89 GLU A C 1
ATOM 650 O O . GLU A 1 89 ? 1.955 0.006 11.703 1 97.69 89 GLU A O 1
ATOM 655 N N . ARG A 1 90 ? 3.846 0.021 10.523 1 98.38 90 ARG A N 1
ATOM 656 C CA . ARG A 1 90 ? 3.951 1.476 10.555 1 98.38 90 ARG A CA 1
ATOM 657 C C . ARG A 1 90 ? 2.752 2.127 9.875 1 98.38 90 ARG A C 1
ATOM 659 O O . ARG A 1 90 ? 2.141 3.043 10.422 1 98.38 90 ARG A O 1
ATOM 666 N N . ILE A 1 91 ? 2.439 1.614 8.711 1 98.56 91 ILE A N 1
ATOM 667 C CA . ILE A 1 91 ? 1.301 2.162 7.984 1 98.56 91 ILE A CA 1
ATOM 668 C C . ILE A 1 91 ? 0.013 1.887 8.758 1 98.56 91 ILE A C 1
ATOM 670 O O . ILE A 1 91 ? -0.864 2.748 8.836 1 98.56 91 ILE A O 1
ATOM 674 N N . GLY A 1 92 ? -0.101 0.707 9.328 1 98.19 92 GLY A N 1
ATOM 675 C CA . GLY A 1 92 ? -1.264 0.389 10.141 1 98.19 92 GLY A CA 1
ATOM 676 C C . GLY A 1 92 ? -1.472 1.358 11.289 1 98.19 92 GLY A C 1
ATOM 677 O O . GLY A 1 92 ? -2.598 1.787 11.555 1 98.19 92 GLY A O 1
ATOM 678 N N . ARG A 1 93 ? -0.394 1.726 11.969 1 98.62 93 ARG A N 1
ATOM 679 C CA . ARG A 1 93 ? -0.484 2.672 13.07 1 98.62 93 ARG A CA 1
ATOM 680 C C . ARG A 1 93 ? -0.963 4.035 12.594 1 98.62 93 ARG A C 1
ATOM 682 O O . ARG A 1 93 ? -1.803 4.668 13.234 1 98.62 93 ARG A O 1
ATOM 689 N N . LEU A 1 94 ? -0.409 4.445 11.477 1 98.75 94 LEU A N 1
ATOM 690 C CA . LEU A 1 94 ? -0.817 5.73 10.922 1 98.75 94 LEU A CA 1
ATOM 691 C C . LEU A 1 94 ? -2.299 5.723 10.555 1 98.75 94 LEU A C 1
ATOM 693 O O . LEU A 1 94 ? -3.002 6.707 10.781 1 98.75 94 LEU A O 1
ATOM 697 N N . LEU A 1 95 ? -2.764 4.633 10.031 1 97.81 95 LEU A N 1
ATOM 698 C CA . LEU A 1 95 ? -4.164 4.508 9.648 1 97.81 95 LEU A CA 1
ATOM 699 C C . LEU A 1 95 ? -5.066 4.48 10.875 1 97.81 95 LEU A C 1
ATOM 701 O O . LEU A 1 95 ? -6.188 4.992 10.844 1 97.81 95 LEU A O 1
ATOM 705 N N . ASP A 1 96 ? -4.566 3.965 11.992 1 97.25 96 ASP A N 1
ATOM 706 C CA . ASP A 1 96 ? -5.355 3.83 13.211 1 97.25 96 ASP A CA 1
ATOM 707 C C . ASP A 1 96 ? -5.461 5.164 13.953 1 97.25 96 ASP A C 1
ATOM 709 O O . ASP A 1 96 ? -6.457 5.43 14.625 1 97.25 96 ASP A O 1
ATOM 713 N N . LEU A 1 97 ? -4.516 5.98 13.773 1 98.19 97 LEU A N 1
ATOM 714 C CA . LEU A 1 97 ? -4.395 7.184 14.586 1 98.19 97 LEU A CA 1
ATOM 715 C C . LEU A 1 97 ? -5.285 8.297 14.055 1 98.19 97 LEU A C 1
ATOM 717 O O . LEU A 1 97 ? -5.875 9.055 14.828 1 98.19 97 LEU A O 1
ATOM 721 N N . GLY A 1 98 ? -5.449 8.352 12.758 1 97.62 98 GLY A N 1
ATOM 722 C CA . GLY A 1 98 ? -6.074 9.516 12.156 1 97.62 98 GLY A CA 1
ATOM 723 C C . GLY A 1 98 ? -7.586 9.422 12.102 1 97.62 98 GLY A C 1
ATOM 724 O O . GLY A 1 98 ? -8.133 8.352 11.836 1 97.62 98 GLY A O 1
ATOM 725 N N . ALA A 1 99 ? -8.234 10.57 12.367 1 97.69 99 ALA A N 1
ATOM 726 C CA . ALA A 1 99 ? -9.664 10.688 12.086 1 97.69 99 ALA A CA 1
ATOM 727 C C . ALA A 1 99 ? -9.93 10.781 10.586 1 97.69 99 ALA A C 1
ATOM 729 O O . ALA A 1 99 ? -11.062 10.594 10.133 1 97.69 99 ALA A O 1
ATOM 730 N N . GLY A 1 100 ? -8.992 11.023 9.812 1 98.31 100 GLY A N 1
ATOM 731 C CA . GLY A 1 100 ? -8.875 11.109 8.367 1 98.31 100 GLY A CA 1
ATOM 732 C C . GLY A 1 100 ? -7.441 11.109 7.875 1 98.31 100 GLY A C 1
ATOM 733 O O . GLY A 1 100 ? -6.508 11.047 8.68 1 98.31 100 GLY A O 1
ATOM 734 N N . TYR A 1 101 ? -7.297 11.141 6.617 1 98.81 101 TYR A N 1
ATOM 735 C CA . TYR A 1 101 ? -5.969 11.039 6.027 1 98.81 101 TYR A CA 1
ATOM 736 C C . TYR A 1 101 ? -5.75 12.133 4.988 1 98.81 101 TYR A C 1
ATOM 738 O O . TYR A 1 101 ? -6.695 12.555 4.316 1 98.81 101 TYR A O 1
ATOM 746 N N . LEU A 1 102 ? -4.531 12.555 4.863 1 98.94 102 LEU A N 1
ATOM 747 C CA . LEU A 1 102 ? -4.125 13.484 3.814 1 98.94 102 LEU A CA 1
ATOM 748 C C . LEU A 1 102 ? -2.814 13.039 3.174 1 98.94 102 LEU A C 1
ATOM 750 O O . LEU A 1 102 ? -1.802 12.883 3.861 1 98.94 102 LEU A O 1
ATOM 754 N N . ALA A 1 103 ? -2.873 12.812 1.908 1 98.88 103 ALA A N 1
ATOM 755 C CA . ALA A 1 103 ? -1.659 12.469 1.173 1 98.88 103 ALA A CA 1
ATOM 756 C C . ALA A 1 103 ? -1.131 13.664 0.388 1 98.88 103 ALA A C 1
ATOM 758 O O . ALA A 1 103 ? -1.794 14.156 -0.53 1 98.88 103 ALA A O 1
ATOM 759 N N . LEU A 1 104 ? 0.002 14.078 0.764 1 98.81 104 LEU A N 1
ATOM 760 C CA . LEU A 1 104 ? 0.714 15.172 0.115 1 98.81 104 LEU A CA 1
ATOM 761 C C . LEU A 1 104 ? 1.812 14.641 -0.801 1 98.81 104 LEU A C 1
ATOM 763 O O . LEU A 1 104 ? 2.012 13.43 -0.897 1 98.81 104 LEU A O 1
ATOM 767 N N . PRO A 1 105 ? 2.43 15.531 -1.611 1 98.19 105 PRO A N 1
ATOM 768 C CA . PRO A 1 105 ? 3.418 15.039 -2.576 1 98.19 105 PRO A CA 1
ATOM 769 C C . PRO A 1 105 ? 4.484 14.156 -1.93 1 98.19 105 PRO A C 1
ATOM 771 O O . PRO A 1 105 ? 4.934 14.438 -0.816 1 98.19 105 PRO A O 1
ATOM 774 N N . GLY A 1 106 ? 4.875 13.117 -2.664 1 97.69 106 GLY A N 1
ATOM 775 C CA . GLY A 1 106 ? 5.863 12.164 -2.176 1 97.69 106 GLY A CA 1
ATOM 776 C C . GLY A 1 106 ? 6.25 11.125 -3.207 1 97.69 106 GLY A C 1
ATOM 777 O O . GLY A 1 106 ? 6.055 11.328 -4.406 1 97.69 106 GLY A O 1
ATOM 778 N N . GLY A 1 107 ? 6.922 10.086 -2.727 1 97.25 107 GLY A N 1
ATOM 779 C CA . GLY A 1 107 ? 7.379 9.008 -3.588 1 97.25 107 GLY A CA 1
ATOM 780 C C . GLY A 1 107 ? 6.637 7.707 -3.357 1 97.25 107 GLY A C 1
ATOM 781 O O . GLY A 1 107 ? 5.441 7.711 -3.057 1 97.25 107 GLY A O 1
ATOM 782 N N . VAL A 1 108 ? 7.348 6.586 -3.512 1 97.38 108 VAL A N 1
ATOM 783 C CA . VAL A 1 108 ? 6.754 5.258 -3.424 1 97.38 108 VAL A CA 1
ATOM 784 C C . VAL A 1 108 ? 6.234 5.016 -2.008 1 97.38 108 VAL A C 1
ATOM 786 O O . VAL A 1 108 ? 5.176 4.41 -1.823 1 97.38 108 VAL A O 1
ATOM 789 N N . GLY A 1 109 ? 6.949 5.504 -1.044 1 97.75 109 GLY A N 1
ATOM 790 C CA . GLY A 1 109 ? 6.504 5.352 0.332 1 97.75 109 GLY A CA 1
ATOM 791 C C . GLY A 1 109 ? 5.18 6.035 0.61 1 97.75 109 GLY A C 1
ATOM 792 O O . GLY A 1 109 ? 4.277 5.438 1.201 1 97.75 109 GLY A O 1
ATOM 793 N N . THR A 1 110 ? 5.078 7.258 0.199 1 98.69 110 THR A N 1
ATOM 794 C CA . THR A 1 110 ? 3.838 8.008 0.357 1 98.69 110 THR A CA 1
ATOM 795 C C . THR A 1 110 ? 2.705 7.348 -0.425 1 98.69 110 THR A C 1
ATOM 797 O O . THR A 1 110 ? 1.579 7.254 0.067 1 98.69 110 THR A O 1
ATOM 800 N N . LEU A 1 111 ? 3.062 6.887 -1.557 1 98.5 111 LEU A N 1
ATOM 801 C CA . LEU A 1 111 ? 2.084 6.191 -2.387 1 98.5 111 LEU A CA 1
ATOM 802 C C . LEU A 1 111 ? 1.544 4.957 -1.671 1 98.5 111 LEU A C 1
ATOM 804 O O . LEU A 1 111 ? 0.343 4.68 -1.723 1 98.5 111 LEU A O 1
ATOM 808 N N . ALA A 1 112 ? 2.41 4.203 -1.03 1 98.31 112 ALA A N 1
ATOM 809 C CA . ALA A 1 112 ? 1.988 3.006 -0.307 1 98.31 112 ALA A CA 1
ATOM 810 C C . ALA A 1 112 ? 0.994 3.354 0.797 1 98.31 112 ALA A C 1
ATOM 812 O O . ALA A 1 112 ? -0.031 2.684 0.951 1 98.31 112 ALA A O 1
ATOM 813 N N . GLU A 1 113 ? 1.282 4.402 1.523 1 98.69 113 GLU A N 1
ATOM 814 C CA . GLU A 1 113 ? 0.382 4.863 2.574 1 98.69 113 GLU A CA 1
ATOM 815 C C . GLU A 1 113 ? -0.96 5.305 1.997 1 98.69 113 GLU A C 1
ATOM 817 O O . GLU A 1 113 ? -2.016 4.918 2.502 1 98.69 113 GLU A O 1
ATOM 822 N N . LEU A 1 114 ? -0.886 6.016 0.93 1 98.75 114 LEU A N 1
ATOM 823 C CA . LEU A 1 114 ? -2.068 6.543 0.257 1 98.75 114 LEU A CA 1
ATOM 824 C C . LEU A 1 114 ? -2.963 5.41 -0.234 1 98.75 114 LEU A C 1
ATOM 826 O O . LEU A 1 114 ? -4.164 5.398 0.042 1 98.75 114 LEU A O 1
ATOM 830 N N . VAL A 1 115 ? -2.391 4.48 -0.883 1 98.5 115 VAL A N 1
ATOM 831 C CA . VAL A 1 115 ? -3.184 3.432 -1.521 1 98.5 115 VAL A CA 1
ATOM 832 C C . VAL A 1 115 ? -3.773 2.51 -0.456 1 98.5 115 VAL A C 1
ATOM 834 O O . VAL A 1 115 ? -4.898 2.023 -0.601 1 98.5 115 VAL A O 1
ATOM 837 N N . LEU A 1 116 ? -3.064 2.295 0.612 1 98.19 116 LEU A N 1
ATOM 838 C CA . LEU A 1 116 ? -3.629 1.474 1.679 1 98.19 116 LEU A CA 1
ATOM 839 C C . LEU A 1 116 ? -4.824 2.17 2.326 1 98.19 116 LEU A C 1
ATOM 841 O O . LEU A 1 116 ? -5.84 1.532 2.609 1 98.19 116 LEU A O 1
ATOM 845 N N . ALA A 1 117 ? -4.695 3.439 2.566 1 98.06 117 ALA A N 1
ATOM 846 C CA . ALA A 1 117 ? -5.828 4.203 3.078 1 98.06 117 ALA A CA 1
ATOM 847 C C . ALA A 1 117 ? -7.004 4.156 2.104 1 98.06 117 ALA A C 1
ATOM 849 O O . ALA A 1 117 ? -8.156 3.982 2.516 1 98.06 117 ALA A O 1
ATOM 850 N N . TRP A 1 118 ? -6.668 4.281 0.84 1 97.88 118 TRP A N 1
ATOM 851 C CA . TRP A 1 118 ? -7.66 4.219 -0.229 1 97.88 118 TRP A CA 1
ATOM 852 C C . TRP A 1 118 ? -8.367 2.869 -0.233 1 97.88 118 TRP A C 1
ATOM 854 O O . TRP A 1 118 ? -9.594 2.809 -0.329 1 97.88 118 TRP A O 1
ATOM 864 N N . ASN A 1 119 ? -7.602 1.849 -0.097 1 96.62 119 ASN A N 1
ATOM 865 C CA . ASN A 1 119 ? -8.156 0.5 -0.086 1 96.62 119 ASN A CA 1
ATOM 866 C C . ASN A 1 119 ? -9.125 0.302 1.075 1 96.62 119 ASN A C 1
ATOM 868 O O . ASN A 1 119 ? -10.172 -0.328 0.915 1 96.62 119 ASN A O 1
ATOM 872 N N . LEU A 1 120 ? -8.789 0.813 2.184 1 94.19 120 LEU A N 1
ATOM 873 C CA . LEU A 1 120 ? -9.672 0.697 3.342 1 94.19 120 LEU A CA 1
ATOM 874 C C . LEU A 1 120 ? -11.008 1.385 3.082 1 94.19 120 LEU A C 1
ATOM 876 O O . LEU A 1 120 ? -12.062 0.854 3.436 1 94.19 120 LEU A O 1
ATOM 880 N N . LEU A 1 121 ? -10.945 2.541 2.492 1 91.69 121 LEU A N 1
ATOM 881 C CA . LEU A 1 121 ? -12.164 3.25 2.133 1 91.69 121 LEU A CA 1
ATOM 882 C C . LEU A 1 121 ? -12.977 2.453 1.12 1 91.69 121 LEU A C 1
ATOM 884 O O . LEU A 1 121 ? -14.203 2.375 1.228 1 91.69 121 LEU A O 1
ATOM 888 N N . TYR A 1 122 ? -12.25 1.9 0.227 1 88.06 122 TYR A N 1
ATOM 889 C CA . TYR A 1 122 ? -12.859 1.088 -0.816 1 88.06 122 TYR A CA 1
ATOM 890 C C . TYR A 1 122 ? -13.578 -0.116 -0.219 1 88.06 122 TYR A C 1
ATOM 892 O O . TYR A 1 122 ? -14.727 -0.394 -0.562 1 88.06 122 TYR A O 1
ATOM 900 N N . LEU A 1 123 ? -13 -0.775 0.707 1 87.44 123 LEU A N 1
ATOM 901 C CA . LEU A 1 123 ? -13.547 -1.981 1.317 1 87.44 123 LEU A CA 1
ATOM 902 C C . LEU A 1 123 ? -14.789 -1.657 2.146 1 87.44 123 LEU A C 1
ATOM 904 O O . LEU A 1 123 ? -15.656 -2.514 2.336 1 87.44 123 LEU A O 1
ATOM 908 N N . ARG A 1 124 ? -14.852 -0.455 2.566 1 80.75 124 ARG A N 1
ATOM 909 C CA . ARG A 1 124 ? -15.977 -0.063 3.412 1 80.75 124 ARG A CA 1
ATOM 910 C C . ARG A 1 124 ? -17.016 0.725 2.619 1 80.75 124 ARG A C 1
ATOM 912 O O . ARG A 1 124 ? -17.844 1.415 3.199 1 80.75 124 ARG A O 1
ATOM 919 N N . ARG A 1 125 ? -16.891 0.628 1.395 1 74.06 125 ARG A N 1
ATOM 920 C CA . ARG A 1 125 ? -17.828 1.282 0.5 1 74.06 125 ARG A CA 1
ATOM 921 C C . ARG A 1 125 ? -17.969 2.762 0.84 1 74.06 125 ARG A C 1
ATOM 923 O O . ARG A 1 125 ? -19.094 3.283 0.917 1 74.06 125 ARG A O 1
ATOM 930 N N . GLY A 1 126 ? -16.875 3.189 1.166 1 77.31 126 GLY A N 1
ATOM 931 C CA . GLY A 1 126 ? -16.828 4.621 1.422 1 77.31 126 GLY A CA 1
ATOM 932 C C . GLY A 1 126 ? -17.172 4.984 2.852 1 77.31 126 GLY A C 1
ATOM 933 O O . GLY A 1 126 ? -17.078 6.148 3.242 1 77.31 126 GLY A O 1
ATOM 934 N N . LEU A 1 127 ? -17.547 3.891 3.547 1 72.12 127 LEU A N 1
ATOM 935 C CA . LEU A 1 127 ? -17.922 4.121 4.941 1 72.12 127 LEU A CA 1
ATOM 936 C C . LEU A 1 127 ? -16.703 4.02 5.848 1 72.12 127 LEU A C 1
ATOM 938 O O . LEU A 1 127 ? -15.945 3.045 5.781 1 72.12 127 LEU A O 1
ATOM 942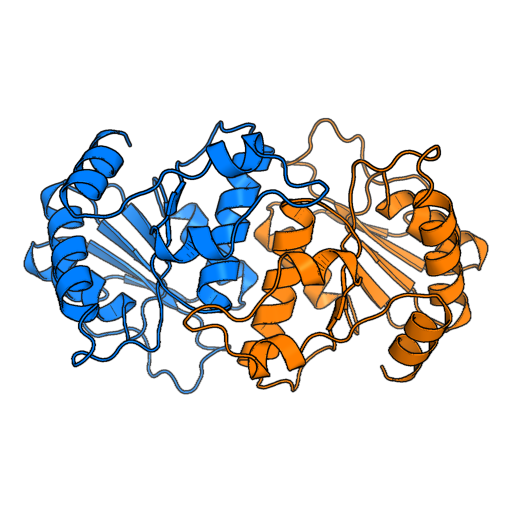 N N . GLY A 1 128 ? -15.836 5.078 5.93 1 84.31 128 GLY A N 1
ATOM 943 C CA . GLY A 1 128 ? -14.648 5.121 6.773 1 84.31 128 GLY A CA 1
ATOM 944 C C . GLY A 1 128 ? -14.055 6.508 6.891 1 84.31 128 GLY A C 1
ATOM 945 O O . GLY A 1 128 ? -14.734 7.508 6.672 1 84.31 128 GLY A O 1
ATOM 946 N N . ARG A 1 129 ? -12.883 6.457 7.363 1 94.81 129 ARG A N 1
ATOM 947 C CA . ARG A 1 129 ? -12.172 7.715 7.531 1 94.81 129 ARG A CA 1
ATOM 948 C C . ARG A 1 129 ? -11.852 8.352 6.18 1 94.81 129 ARG A C 1
ATOM 950 O O . ARG A 1 129 ? -11.289 7.691 5.297 1 94.81 129 ARG A O 1
ATOM 957 N N . PRO A 1 130 ? -12.266 9.602 6 1 97.56 130 PRO A N 1
ATOM 958 C CA . PRO A 1 130 ? -12.07 10.258 4.703 1 97.56 130 PRO A CA 1
ATOM 959 C C . PRO A 1 130 ? -10.602 10.406 4.332 1 97.56 130 PRO A C 1
ATOM 961 O O . PRO A 1 130 ? -9.75 10.547 5.215 1 97.56 130 PRO A O 1
ATOM 964 N N . LEU A 1 131 ? -10.352 10.359 3.072 1 98.44 131 LEU A N 1
ATOM 965 C CA . LEU A 1 131 ? -9.016 10.484 2.514 1 98.44 131 LEU A CA 1
ATOM 966 C C . LEU A 1 131 ? -8.938 11.656 1.542 1 98.44 131 LEU A C 1
ATOM 968 O O . LEU A 1 131 ? -9.648 11.68 0.536 1 98.44 131 LEU A O 1
ATOM 972 N N . ALA A 1 132 ? -8.07 12.602 1.876 1 98.75 132 ALA A N 1
ATOM 973 C CA . ALA A 1 132 ? -7.785 13.719 0.985 1 98.75 132 ALA A CA 1
ATOM 974 C C . ALA A 1 132 ? -6.434 13.547 0.301 1 98.75 132 ALA A C 1
ATOM 976 O O . ALA A 1 132 ? -5.512 12.953 0.874 1 98.75 132 ALA A O 1
ATOM 977 N N . VAL A 1 133 ? -6.363 14.055 -0.928 1 98.75 133 VAL A N 1
ATOM 978 C CA . VAL A 1 133 ? -5.117 13.945 -1.678 1 98.75 133 VAL A CA 1
ATOM 979 C C . VAL A 1 133 ? -4.773 15.289 -2.314 1 98.75 133 VAL A C 1
ATOM 981 O O . VAL A 1 133 ? -5.664 16.016 -2.764 1 98.75 133 VAL A O 1
ATOM 984 N N . ASP A 1 134 ? -3.504 15.578 -2.264 1 98.69 134 ASP A N 1
ATOM 985 C CA . ASP A 1 134 ? -2.998 16.703 -3.045 1 98.69 134 ASP A CA 1
ATOM 986 C C . ASP A 1 134 ? -3.17 16.453 -4.543 1 98.69 134 ASP A C 1
ATOM 988 O O . ASP A 1 134 ? -3.029 15.312 -5.008 1 98.69 134 ASP A O 1
ATOM 992 N N . PRO A 1 135 ? -3.416 17.547 -5.379 1 98 135 PRO A N 1
ATOM 993 C CA . PRO A 1 135 ? -3.512 17.375 -6.828 1 98 135 PRO A CA 1
ATOM 994 C C . PRO A 1 135 ? -2.295 16.672 -7.426 1 98 135 PRO A C 1
ATOM 996 O O . PRO A 1 135 ? -2.377 16.109 -8.523 1 98 135 PRO A O 1
ATOM 999 N N . TYR A 1 136 ? -1.19 16.672 -6.699 1 97.69 136 TYR A N 1
ATOM 1000 C CA . TYR A 1 136 ? 0.045 15.992 -7.07 1 97.69 136 TYR A CA 1
ATOM 1001 C C . TYR A 1 136 ? -0.234 14.57 -7.52 1 97.69 136 TYR A C 1
ATOM 1003 O O . TYR A 1 136 ? 0.373 14.078 -8.477 1 97.69 136 TYR A O 1
ATOM 1011 N N . TRP A 1 137 ? -1.154 13.906 -6.953 1 98.06 137 TRP A N 1
ATOM 1012 C CA . TRP A 1 137 ? -1.36 12.469 -7.125 1 98.06 137 TRP A CA 1
ATOM 1013 C C . TRP A 1 137 ? -2.322 12.188 -8.273 1 98.06 137 TRP A C 1
ATOM 1015 O O . TRP A 1 137 ? -2.428 11.055 -8.742 1 98.06 137 TRP A O 1
ATOM 1025 N N . LEU A 1 138 ? -3.006 13.219 -8.758 1 94.06 138 LEU A N 1
ATOM 1026 C CA . LEU A 1 138 ? -4.02 13.039 -9.789 1 94.06 138 LEU A CA 1
ATOM 1027 C C . LEU A 1 138 ? -3.373 12.695 -11.133 1 94.06 138 LEU A C 1
ATOM 1029 O O . LEU A 1 138 ? -4.031 12.156 -12.023 1 94.06 138 LEU A O 1
ATOM 1033 N N . GLY A 1 139 ? -2.139 12.984 -11.266 1 92.12 139 GLY A N 1
ATOM 1034 C CA . GLY A 1 139 ? -1.419 12.609 -12.477 1 92.12 139 GLY A CA 1
ATOM 1035 C C . GLY A 1 139 ? -1.084 11.133 -12.531 1 92.12 139 GLY A C 1
ATOM 1036 O O . GLY A 1 139 ? -0.812 10.594 -13.609 1 92.12 139 GLY A O 1
ATOM 1037 N N . LEU A 1 140 ? -1.114 10.555 -11.406 1 95.81 140 LEU A N 1
ATOM 1038 C CA . LEU A 1 140 ? -0.736 9.148 -11.32 1 95.81 140 LEU A CA 1
ATOM 1039 C C . LEU A 1 140 ? -1.964 8.266 -11.117 1 95.81 140 LEU A C 1
ATOM 1041 O O . LEU A 1 140 ? -2.121 7.246 -11.789 1 95.81 140 LEU A O 1
ATOM 1045 N N . LEU A 1 141 ? -2.783 8.664 -10.234 1 96.75 141 LEU A N 1
ATOM 1046 C CA . LEU A 1 141 ? -3.967 7.875 -9.914 1 96.75 141 LEU A CA 1
ATOM 1047 C C . LEU A 1 141 ? -5.066 8.094 -10.945 1 96.75 141 LEU A C 1
ATOM 1049 O O . LEU A 1 141 ? -5.516 9.227 -11.148 1 96.75 141 LEU A O 1
ATOM 1053 N N . LYS A 1 142 ? -5.445 7.137 -11.633 1 95.94 142 LYS A N 1
ATOM 1054 C CA . LYS A 1 142 ? -6.492 7.188 -12.648 1 95.94 142 LYS A CA 1
ATOM 1055 C C . LYS A 1 142 ? -7.234 5.855 -12.742 1 95.94 142 LYS A C 1
ATOM 1057 O O . LYS A 1 142 ? -6.77 4.844 -12.211 1 95.94 142 LYS A O 1
ATOM 1062 N N . ALA A 1 143 ? -8.375 5.984 -13.383 1 96.06 143 ALA A N 1
ATOM 1063 C CA . ALA A 1 143 ? -9.086 4.746 -13.672 1 96.06 143 ALA A CA 1
ATOM 1064 C C . ALA A 1 143 ? -8.258 3.822 -14.555 1 96.06 143 ALA A C 1
ATOM 1066 O O . ALA A 1 143 ? -7.598 4.277 -15.492 1 96.06 143 ALA A O 1
ATOM 1067 N N . HIS A 1 144 ? -8.219 2.58 -14.164 1 95.88 144 HIS A N 1
ATOM 1068 C CA . HIS A 1 144 ? -7.426 1.581 -14.867 1 95.88 144 HIS A CA 1
ATOM 1069 C C . HIS A 1 144 ? -7.922 0.171 -14.57 1 95.88 144 HIS A C 1
ATOM 1071 O O . HIS A 1 144 ? -7.785 -0.316 -13.445 1 95.88 144 HIS A O 1
ATOM 1077 N N . GLY A 1 145 ? -8.461 -0.463 -15.648 1 95.19 145 GLY A N 1
ATOM 1078 C CA . GLY A 1 145 ? -8.945 -1.821 -15.453 1 95.19 145 GLY A CA 1
ATOM 1079 C C . GLY A 1 145 ? -10 -1.928 -14.367 1 95.19 145 GLY A C 1
ATOM 1080 O O . GLY A 1 145 ? -11.062 -1.308 -14.469 1 95.19 145 GLY A O 1
ATOM 1081 N N . GLU A 1 146 ? -9.633 -2.602 -13.273 1 96.06 146 GLU A N 1
ATOM 1082 C CA . GLU A 1 146 ? -10.602 -2.852 -12.219 1 96.06 146 GLU A CA 1
ATOM 1083 C C . GLU A 1 146 ? -10.703 -1.661 -11.266 1 96.06 146 GLU A C 1
ATOM 1085 O O . GLU A 1 146 ? -11.516 -1.667 -10.344 1 96.06 146 GLU A O 1
ATOM 1090 N N . ILE A 1 147 ? -9.891 -0.677 -11.438 1 97 147 ILE A N 1
ATOM 1091 C CA . ILE A 1 147 ? -10.047 0.58 -10.719 1 97 147 ILE A CA 1
ATOM 1092 C C . ILE A 1 147 ? -11.008 1.495 -11.477 1 97 147 ILE A C 1
ATOM 1094 O O . ILE A 1 147 ? -10.633 2.078 -12.5 1 97 147 ILE A O 1
ATOM 1098 N N . ALA A 1 148 ? -12.156 1.624 -10.961 1 95.88 148 ALA A N 1
ATOM 1099 C CA . ALA A 1 148 ? -13.219 2.357 -11.641 1 95.88 148 ALA A CA 1
ATOM 1100 C C . ALA A 1 148 ? -13.227 3.826 -11.234 1 95.88 148 ALA A C 1
ATOM 1102 O O . ALA A 1 148 ? -12.648 4.191 -10.203 1 95.88 148 ALA A O 1
ATOM 1103 N N . PRO A 1 149 ? -13.844 4.688 -12.094 1 95.75 149 PRO A N 1
ATOM 1104 C CA . PRO A 1 149 ? -13.969 6.102 -11.727 1 95.75 149 PRO A CA 1
ATOM 1105 C C . PRO A 1 149 ? -14.594 6.301 -10.352 1 95.75 149 PRO A C 1
ATOM 1107 O O . PRO A 1 149 ? -14.219 7.223 -9.625 1 95.75 149 PRO A O 1
ATOM 1110 N N . GLU A 1 150 ? -15.508 5.414 -9.961 1 95 150 GLU A N 1
ATOM 1111 C CA . GLU A 1 150 ? -16.188 5.508 -8.664 1 95 150 GLU A CA 1
ATOM 1112 C C . GLU A 1 150 ? -15.203 5.293 -7.52 1 95 150 GLU A C 1
ATOM 1114 O O . GLU A 1 150 ? -15.383 5.84 -6.426 1 95 150 GLU A O 1
ATOM 1119 N N . ASP A 1 151 ? -14.148 4.48 -7.793 1 95.31 151 ASP A N 1
ATOM 1120 C CA . ASP A 1 151 ? -13.109 4.285 -6.781 1 95.31 151 ASP A CA 1
ATOM 1121 C C . ASP A 1 151 ? -12.305 5.562 -6.566 1 95.31 151 ASP A C 1
ATOM 1123 O O . ASP A 1 151 ? -11.969 5.906 -5.43 1 95.31 151 ASP A O 1
ATOM 1127 N N . LEU A 1 152 ? -12.039 6.277 -7.648 1 95.88 152 LEU A N 1
ATOM 1128 C CA . LEU A 1 152 ? -11.289 7.527 -7.574 1 95.88 152 LEU A CA 1
ATOM 1129 C C . LEU A 1 152 ? -12.102 8.602 -6.859 1 95.88 152 LEU A C 1
ATOM 1131 O O . LEU A 1 152 ? -11.539 9.469 -6.188 1 95.88 152 LEU A O 1
ATOM 1135 N N . ALA A 1 153 ? -13.43 8.492 -6.988 1 95.44 153 ALA A N 1
ATOM 1136 C C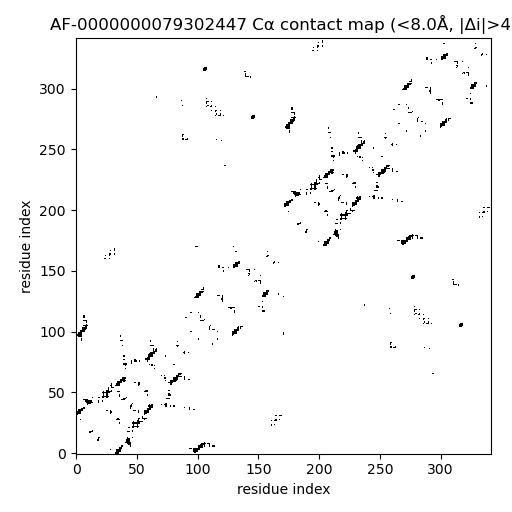A . ALA A 1 153 ? -14.328 9.484 -6.391 1 95.44 153 ALA A CA 1
ATOM 1137 C C . ALA A 1 153 ? -14.25 9.445 -4.867 1 95.44 153 ALA A C 1
ATOM 1139 O O . ALA A 1 153 ? -14.742 10.352 -4.188 1 95.44 153 ALA A O 1
ATOM 1140 N N . LEU A 1 154 ? -13.648 8.375 -4.297 1 96.25 154 LEU A N 1
ATOM 1141 C CA . LEU A 1 154 ? -13.461 8.258 -2.855 1 96.25 154 LEU A CA 1
ATOM 1142 C C . LEU A 1 154 ? -12.375 9.203 -2.367 1 96.25 154 LEU A C 1
ATOM 1144 O O . LEU A 1 154 ? -12.242 9.445 -1.164 1 96.25 154 LEU A O 1
ATOM 1148 N N . LEU A 1 155 ? -11.516 9.734 -3.299 1 97.19 155 LEU A N 1
ATOM 1149 C CA . LEU A 1 155 ? -10.438 10.664 -2.977 1 97.19 155 LEU A CA 1
ATOM 1150 C C . LEU A 1 155 ? -10.922 12.109 -3.031 1 97.19 155 LEU A C 1
ATOM 1152 O O . LEU A 1 155 ? -11.422 12.555 -4.062 1 97.19 155 LEU A O 1
ATOM 1156 N N . GLN A 1 156 ? -10.781 12.766 -1.938 1 97.75 156 GLN A N 1
ATOM 1157 C CA . GLN A 1 156 ? -11.117 14.188 -1.913 1 97.75 156 GLN A CA 1
ATOM 1158 C C . GLN A 1 156 ? -9.898 15.047 -2.219 1 97.75 156 GLN A C 1
ATOM 1160 O O . GLN A 1 156 ? -8.883 14.961 -1.525 1 97.75 156 GLN A O 1
ATOM 1165 N N . VAL A 1 157 ? -10.008 15.914 -3.17 1 98.38 157 VAL A N 1
ATOM 1166 C CA . VAL A 1 157 ? -8.859 16.719 -3.582 1 98.38 157 VAL A CA 1
ATOM 1167 C C . VAL A 1 157 ? -8.742 17.953 -2.689 1 98.38 157 VAL A C 1
ATOM 1169 O O . VAL A 1 157 ? -9.727 18.672 -2.494 1 98.38 157 VAL A O 1
ATOM 1172 N N . VAL A 1 158 ? -7.641 18.141 -2.119 1 98.5 158 VAL A N 1
ATOM 1173 C CA . VAL A 1 158 ? -7.289 19.312 -1.323 1 98.5 158 VAL A CA 1
ATOM 1174 C C . VAL A 1 158 ? -6.086 20.016 -1.945 1 98.5 158 VAL A C 1
ATOM 1176 O O . VAL A 1 158 ? -4.969 19.484 -1.918 1 98.5 158 VAL A O 1
ATOM 1179 N N . ALA A 1 159 ? -6.281 21.266 -2.447 1 97.69 159 ALA A N 1
ATOM 1180 C CA . ALA A 1 159 ? -5.254 21.906 -3.26 1 97.69 159 ALA A CA 1
ATOM 1181 C C . ALA A 1 159 ? -4.621 23.078 -2.516 1 97.69 159 ALA A C 1
ATOM 1183 O O . ALA A 1 159 ? -3.57 23.578 -2.922 1 97.69 159 ALA A O 1
ATOM 1184 N N . ASP A 1 160 ? -5.363 23.5 -1.46 1 97.88 160 ASP A N 1
ATOM 1185 C CA . ASP A 1 160 ? -4.875 24.688 -0.767 1 97.88 160 ASP A CA 1
ATOM 1186 C C . ASP A 1 160 ? -5.371 24.734 0.678 1 97.88 160 ASP A C 1
ATOM 1188 O O . ASP A 1 160 ? -6.008 23.781 1.145 1 97.88 160 ASP A O 1
ATOM 1192 N N . GLU A 1 161 ? -4.992 25.797 1.333 1 98.25 161 GLU A N 1
ATOM 1193 C CA . GLU A 1 161 ? -5.305 25.969 2.75 1 98.25 161 GLU A CA 1
ATOM 1194 C C . GLU A 1 161 ? -6.812 25.906 2.99 1 98.25 161 GLU A C 1
ATOM 1196 O O . GLU A 1 161 ? -7.27 25.25 3.928 1 98.25 161 GLU A O 1
ATOM 1201 N N . GLU A 1 162 ? -7.535 26.609 2.18 1 98.44 162 GLU A N 1
ATOM 1202 C CA . GLU A 1 162 ? -8.984 26.641 2.344 1 98.44 162 GLU A CA 1
ATOM 1203 C C . GLU A 1 162 ? -9.586 25.25 2.168 1 98.44 162 GLU A C 1
ATOM 1205 O O . GLU A 1 162 ? -10.492 24.859 2.912 1 98.44 162 GLU A O 1
ATOM 1210 N N . GLY A 1 163 ? -9.133 24.547 1.179 1 98.69 163 GLY A N 1
ATOM 1211 C CA . GLY A 1 163 ? -9.562 23.172 1.002 1 98.69 163 GLY A CA 1
ATOM 1212 C C . GLY A 1 163 ? -9.266 22.281 2.203 1 98.69 163 GLY A C 1
ATOM 1213 O O . GLY A 1 163 ? -10.086 21.453 2.588 1 98.69 163 GLY A O 1
ATOM 1214 N N . LEU A 1 164 ? -8.078 22.484 2.779 1 98.81 164 LEU A N 1
ATOM 1215 C CA . LEU A 1 164 ? -7.711 21.719 3.967 1 98.81 164 LEU A CA 1
ATOM 1216 C C . LEU A 1 164 ? -8.648 22.031 5.129 1 98.81 164 LEU A C 1
ATOM 1218 O O . LEU A 1 164 ? -9.117 21.125 5.816 1 98.81 164 LEU A O 1
ATOM 1222 N N . ARG A 1 165 ? -8.938 23.344 5.34 1 98.81 165 ARG A N 1
ATOM 1223 C CA . ARG A 1 165 ? -9.852 23.734 6.41 1 98.81 165 ARG A CA 1
ATOM 1224 C C . ARG A 1 165 ? -11.219 23.078 6.227 1 98.81 165 ARG A C 1
ATOM 1226 O O . ARG A 1 165 ? -11.789 22.562 7.184 1 98.81 165 ARG A O 1
ATOM 1233 N N . ARG A 1 166 ? -11.719 23.094 5.035 1 98.62 166 ARG A N 1
ATOM 1234 C CA . ARG A 1 166 ? -13.023 22.5 4.75 1 98.62 166 ARG A CA 1
ATOM 1235 C C . ARG A 1 166 ? -13 21 5.023 1 98.62 166 ARG A C 1
ATOM 1237 O O . ARG A 1 166 ? -13.945 20.453 5.598 1 98.62 166 ARG A O 1
ATOM 1244 N N . PHE A 1 167 ? -11.938 20.375 4.625 1 98.75 167 PHE A N 1
ATOM 1245 C CA . PHE A 1 167 ? -11.789 18.953 4.855 1 98.75 167 PHE A CA 1
ATOM 1246 C C . PHE A 1 167 ? -11.797 18.641 6.344 1 98.75 167 PHE A C 1
ATOM 1248 O O . PHE A 1 167 ? -12.547 17.766 6.801 1 98.75 167 PHE A O 1
ATOM 1255 N N . LEU A 1 168 ? -11.008 19.359 7.062 1 98.62 168 LEU A N 1
ATOM 1256 C CA . LEU A 1 168 ? -10.906 19.156 8.5 1 98.62 168 LEU A CA 1
ATOM 1257 C C . LEU A 1 168 ? -12.25 19.391 9.18 1 98.62 168 LEU A C 1
ATOM 1259 O O . LEU A 1 168 ? -12.664 18.609 10.039 1 98.62 168 LEU A O 1
ATOM 1263 N N . ARG A 1 169 ? -12.953 20.422 8.758 1 98.25 169 ARG A N 1
ATOM 1264 C CA . ARG A 1 169 ? -14.234 20.781 9.359 1 98.25 169 ARG A CA 1
ATOM 1265 C C . ARG A 1 169 ? -15.305 19.75 9.031 1 98.25 169 ARG A C 1
ATOM 1267 O O . ARG A 1 169 ? -16.312 19.641 9.727 1 98.25 169 ARG A O 1
ATOM 1274 N N . SER A 1 170 ? -15.07 18.969 7.977 1 97.44 170 SER A N 1
ATOM 1275 C CA . SER A 1 170 ? -16.016 17.938 7.578 1 97.44 170 SER A CA 1
ATOM 1276 C C . SER A 1 170 ? -15.805 16.656 8.375 1 97.44 170 SER A C 1
ATOM 1278 O O . SER A 1 170 ? -16.656 15.758 8.344 1 97.44 170 SER A O 1
ATOM 1280 N N . LEU A 1 171 ? -14.68 16.594 9.023 1 96.25 171 LEU A N 1
ATOM 1281 C CA . LEU A 1 171 ? -14.359 15.375 9.773 1 96.25 171 LEU A CA 1
ATOM 1282 C C . LEU A 1 171 ? -15.117 15.336 11.094 1 96.25 171 LEU A C 1
ATOM 1284 O O . LEU A 1 171 ? -15.492 14.266 11.562 1 96.25 171 LEU A O 1
ATOM 1288 N N . MET B 1 1 ? 10.312 -25.969 0.473 1 86.31 1 MET B N 1
ATOM 1289 C CA . MET B 1 1 ? 9.578 -25.391 -0.651 1 86.31 1 MET B CA 1
ATOM 1290 C C . MET B 1 1 ? 9.414 -23.891 -0.476 1 86.31 1 MET B C 1
ATOM 1292 O O . MET B 1 1 ? 9.07 -23.422 0.612 1 86.31 1 MET B O 1
ATOM 1296 N N . ARG B 1 2 ? 9.789 -23.125 -1.502 1 97 2 ARG B N 1
ATOM 1297 C CA . ARG B 1 2 ? 9.641 -21.672 -1.472 1 97 2 ARG B CA 1
ATOM 1298 C C . ARG B 1 2 ? 8.273 -21.25 -1.998 1 97 2 ARG B C 1
ATOM 1300 O O . ARG B 1 2 ? 7.723 -21.891 -2.896 1 97 2 ARG B O 1
ATOM 1307 N N . LEU B 1 3 ? 7.707 -20.25 -1.368 1 98.81 3 LEU B N 1
ATOM 1308 C CA . LEU B 1 3 ? 6.43 -19.734 -1.836 1 98.81 3 LEU B CA 1
ATOM 1309 C C . LEU B 1 3 ? 6.633 -18.469 -2.678 1 98.81 3 LEU B C 1
ATOM 1311 O O . LEU B 1 3 ? 7.578 -17.719 -2.451 1 98.81 3 LEU B O 1
ATOM 1315 N N . LEU B 1 4 ? 5.84 -18.297 -3.654 1 98.94 4 LEU B N 1
ATOM 1316 C CA . LEU B 1 4 ? 5.645 -17.016 -4.297 1 98.94 4 LEU B CA 1
ATOM 1317 C C . LEU B 1 4 ? 4.367 -16.344 -3.801 1 98.94 4 LEU B C 1
ATOM 1319 O O . LEU B 1 4 ? 3.299 -16.953 -3.801 1 98.94 4 LEU B O 1
ATOM 1323 N N . SER B 1 5 ? 4.461 -15.133 -3.326 1 98.94 5 SER B N 1
ATOM 1324 C CA . SER B 1 5 ? 3.258 -14.367 -3.014 1 98.94 5 SER B CA 1
ATOM 1325 C C . SER B 1 5 ? 2.689 -13.695 -4.262 1 98.94 5 SER B C 1
ATOM 1327 O O . SER B 1 5 ? 3.383 -12.922 -4.926 1 98.94 5 SER B O 1
ATOM 1329 N N . VAL B 1 6 ? 1.465 -14.031 -4.539 1 99 6 VAL B N 1
ATOM 1330 C CA . VAL B 1 6 ? 0.844 -13.484 -5.746 1 99 6 VAL B CA 1
ATOM 1331 C C . VAL B 1 6 ? -0.354 -12.617 -5.363 1 99 6 VAL B C 1
ATOM 1333 O O . VAL B 1 6 ? -1.192 -13.031 -4.559 1 99 6 VAL B O 1
ATOM 1336 N N . PHE B 1 7 ? -0.359 -11.406 -5.887 1 98.94 7 PHE B N 1
ATOM 1337 C CA . PHE B 1 7 ? -1.454 -10.453 -5.734 1 98.94 7 PHE B CA 1
ATOM 1338 C C . PHE B 1 7 ? -2.326 -10.43 -6.984 1 98.94 7 PHE B C 1
ATOM 1340 O O . PHE B 1 7 ? -1.825 -10.219 -8.094 1 98.94 7 PHE B O 1
ATOM 1347 N N . VAL B 1 8 ? -3.625 -10.609 -6.805 1 98.81 8 VAL B N 1
ATOM 1348 C CA . VAL B 1 8 ? -4.473 -10.734 -7.984 1 98.81 8 VAL B CA 1
ATOM 1349 C C . VAL B 1 8 ? -5.922 -10.414 -7.621 1 98.81 8 VAL B C 1
ATOM 1351 O O . VAL B 1 8 ? -6.305 -10.492 -6.449 1 98.81 8 VAL B O 1
ATOM 1354 N N . SER B 1 9 ? -6.68 -10.148 -8.594 1 98.12 9 SER B N 1
ATOM 1355 C CA . SER B 1 9 ? -8.078 -9.758 -8.445 1 98.12 9 SER B CA 1
ATOM 1356 C C . SER B 1 9 ? -8.883 -10.836 -7.73 1 98.12 9 SER B C 1
ATOM 1358 O O . SER B 1 9 ? -8.742 -12.023 -8.039 1 98.12 9 SER B O 1
ATOM 1360 N N . SER B 1 10 ? -9.781 -10.375 -6.82 1 96.25 10 SER B N 1
ATOM 1361 C CA . SER B 1 10 ? -10.734 -11.281 -6.18 1 96.25 10 SER B CA 1
ATOM 1362 C C . SER B 1 10 ? -12.023 -11.391 -6.988 1 96.25 10 SER B C 1
ATOM 1364 O O . SER B 1 10 ? -12.898 -12.188 -6.656 1 96.25 10 SER B O 1
ATOM 1366 N N . ARG B 1 11 ? -12.211 -10.672 -8.094 1 94 11 ARG B N 1
ATOM 1367 C CA . ARG B 1 11 ? -13.492 -10.508 -8.773 1 94 11 ARG B CA 1
ATOM 1368 C C . ARG B 1 11 ? -13.562 -11.367 -10.031 1 94 11 ARG B C 1
ATOM 1370 O O . ARG B 1 11 ? -14.602 -11.438 -10.688 1 94 11 ARG B O 1
ATOM 1377 N N . LEU B 1 12 ? -12.477 -12.055 -10.344 1 93.81 12 LEU B N 1
ATOM 1378 C CA . LEU B 1 12 ? -12.438 -12.836 -11.578 1 93.81 12 LEU B CA 1
ATOM 1379 C C . LEU B 1 12 ? -13.367 -14.039 -11.484 1 93.81 12 LEU B C 1
ATOM 1381 O O . LEU B 1 12 ? -13.383 -14.742 -10.469 1 93.81 12 LEU B O 1
ATOM 1385 N N . SER B 1 13 ? -14.133 -14.203 -12.523 1 92.69 13 SER B N 1
ATOM 1386 C CA . SER B 1 13 ? -14.961 -15.406 -12.625 1 92.69 13 SER B CA 1
ATOM 1387 C C . SER B 1 13 ? -14.344 -16.422 -13.578 1 92.69 13 SER B C 1
ATOM 1389 O O . SER B 1 13 ? -13.523 -16.062 -14.43 1 92.69 13 SER B O 1
ATOM 1391 N N . PRO B 1 14 ? -14.742 -17.672 -13.422 1 92.44 14 PRO B N 1
ATOM 1392 C CA . PRO B 1 14 ? -14.211 -18.703 -14.328 1 92.44 14 PRO B CA 1
ATOM 1393 C C . PRO B 1 14 ? -14.531 -18.422 -15.789 1 92.44 14 PRO B C 1
ATOM 1395 O O . PRO B 1 14 ? -13.922 -19.016 -16.688 1 92.44 14 PRO B O 1
ATOM 1398 N N . LYS B 1 15 ? -15.445 -17.516 -16.047 1 93.69 15 LYS B N 1
ATOM 1399 C CA . LYS B 1 15 ? -15.82 -17.172 -17.422 1 93.69 15 LYS B CA 1
ATOM 1400 C C . LYS B 1 15 ? -14.883 -16.125 -18.016 1 93.69 15 LYS B C 1
ATOM 1402 O O . LYS B 1 15 ? -14.883 -15.898 -19.219 1 93.69 15 LYS B O 1
ATOM 1407 N N . ASP B 1 16 ? -14.078 -15.516 -17.141 1 94.38 16 ASP B N 1
ATOM 1408 C CA . ASP B 1 16 ? -13.117 -14.508 -17.594 1 94.38 16 ASP B CA 1
ATOM 1409 C C . ASP B 1 16 ? -11.953 -15.156 -18.328 1 94.38 16 ASP B C 1
ATOM 1411 O O . ASP B 1 16 ? -11.43 -16.188 -17.906 1 94.38 16 ASP B O 1
ATOM 1415 N N . PRO B 1 17 ? -11.609 -14.531 -19.453 1 92.44 17 PRO B N 1
ATOM 1416 C CA . PRO B 1 17 ? -10.5 -15.078 -20.234 1 92.44 17 PRO B CA 1
ATOM 1417 C C . PRO B 1 17 ? -9.195 -15.156 -19.438 1 92.44 17 PRO B C 1
ATOM 1419 O O . PRO B 1 17 ? -8.328 -15.969 -19.75 1 92.44 17 PRO B O 1
ATOM 1422 N N . LEU B 1 18 ? -9.07 -14.398 -18.422 1 95.12 18 LEU B N 1
ATOM 1423 C CA . LEU B 1 18 ? -7.863 -14.375 -17.609 1 95.12 18 LEU B CA 1
ATOM 1424 C C . LEU B 1 18 ? -7.82 -15.578 -16.672 1 95.12 18 LEU B C 1
ATOM 1426 O O . LEU B 1 18 ? -6.742 -15.977 -16.219 1 95.12 18 LEU B O 1
ATOM 1430 N N . TYR B 1 19 ? -8.922 -16.156 -16.422 1 96.88 19 TYR B N 1
ATOM 1431 C CA . TYR B 1 19 ? -9.023 -17.219 -15.422 1 96.88 19 TYR B CA 1
ATOM 1432 C C . TYR B 1 19 ? -8.188 -18.422 -15.828 1 96.88 19 TYR B C 1
ATOM 1434 O O . TYR B 1 19 ? -7.312 -18.859 -15.078 1 96.88 19 TYR B O 1
ATOM 1442 N N . PRO B 1 20 ? -8.328 -18.953 -17.078 1 97 20 PRO B N 1
ATOM 1443 C CA . PRO B 1 20 ? -7.504 -20.094 -17.469 1 97 20 PRO B CA 1
ATOM 1444 C C . PRO B 1 20 ? -6.012 -19.781 -17.484 1 97 20 PRO B C 1
ATOM 1446 O O . PRO B 1 20 ? -5.18 -20.641 -17.203 1 97 20 PRO B O 1
ATOM 1449 N N . ARG B 1 21 ? -5.648 -18.609 -17.766 1 97.38 21 ARG B N 1
ATOM 1450 C CA . ARG B 1 21 ? -4.254 -18.188 -17.719 1 97.38 21 ARG B CA 1
ATOM 1451 C C . ARG B 1 21 ? -3.705 -18.266 -16.297 1 97.38 21 ARG B C 1
ATOM 1453 O O . ARG B 1 21 ? -2.559 -18.672 -16.094 1 97.38 21 ARG B O 1
ATOM 1460 N N . LEU B 1 22 ? -4.535 -17.906 -15.391 1 98.56 22 LEU B N 1
ATOM 1461 C CA . LEU B 1 22 ? -4.102 -17.922 -14 1 98.56 22 LEU B CA 1
ATOM 1462 C C . LEU B 1 22 ? -3.977 -19.344 -13.484 1 98.56 22 LEU B C 1
ATOM 1464 O O . LEU B 1 22 ? -3.088 -19.656 -12.688 1 98.56 22 LEU B O 1
ATOM 1468 N N . VAL B 1 23 ? -4.871 -20.234 -13.961 1 98.75 23 VAL B N 1
ATOM 1469 C CA . VAL B 1 23 ? -4.723 -21.641 -13.633 1 98.75 23 VAL B CA 1
ATOM 1470 C C . VAL B 1 23 ? -3.379 -22.156 -14.148 1 98.75 23 VAL B C 1
ATOM 1472 O O . VAL B 1 23 ? -2.639 -22.812 -13.414 1 98.75 23 VAL B O 1
ATOM 1475 N N . ARG B 1 24 ? -3.074 -21.812 -15.352 1 98.81 24 ARG B N 1
ATOM 1476 C CA . ARG B 1 24 ? -1.806 -22.234 -15.938 1 98.81 24 ARG B CA 1
ATOM 1477 C C . ARG B 1 24 ? -0.625 -21.656 -15.164 1 98.81 24 ARG B C 1
ATOM 1479 O O . ARG B 1 24 ? 0.374 -22.344 -14.938 1 98.81 24 ARG B O 1
ATOM 1486 N N . TYR B 1 25 ? -0.69 -20.391 -14.766 1 98.88 25 TYR B N 1
ATOM 1487 C CA . TYR B 1 25 ? 0.356 -19.781 -13.945 1 98.88 25 TYR B CA 1
ATOM 1488 C C . TYR B 1 25 ? 0.543 -20.562 -12.648 1 98.88 25 TYR B C 1
ATOM 1490 O O . TYR B 1 25 ? 1.673 -20.766 -12.195 1 98.88 25 TYR B O 1
ATOM 1498 N N . GLY B 1 26 ? -0.58 -20.938 -12.008 1 98.94 26 GLY B N 1
ATOM 1499 C CA . GLY B 1 26 ? -0.486 -21.797 -10.836 1 98.94 26 GLY B CA 1
ATOM 1500 C C . GLY B 1 26 ? 0.259 -23.094 -11.109 1 98.94 26 GLY B C 1
ATOM 1501 O O . GLY B 1 26 ? 1.109 -23.5 -10.312 1 98.94 26 GLY B O 1
ATOM 1502 N N . GLU B 1 27 ? -0.062 -23.734 -12.258 1 98.94 27 GLU B N 1
ATOM 1503 C CA . GLU B 1 27 ? 0.641 -24.953 -12.633 1 98.94 27 GLU B CA 1
ATOM 1504 C C . GLU B 1 27 ? 2.139 -24.703 -12.781 1 98.94 27 GLU B C 1
ATOM 1506 O O . GLU B 1 27 ? 2.955 -25.5 -12.312 1 98.94 27 GLU B O 1
ATOM 1511 N N . VAL B 1 28 ? 2.48 -23.641 -13.398 1 98.88 28 VAL B N 1
ATOM 1512 C CA . VAL B 1 28 ? 3.873 -23.266 -13.633 1 98.88 28 VAL B CA 1
ATOM 1513 C C . VAL B 1 28 ? 4.594 -23.094 -12.297 1 98.88 28 VAL B C 1
ATOM 1515 O O . VAL B 1 28 ? 5.734 -23.531 -12.141 1 98.88 28 VAL B O 1
ATOM 1518 N N . LEU B 1 29 ? 3.945 -22.438 -11.32 1 98.88 29 LEU B N 1
ATOM 1519 C CA . LEU B 1 29 ? 4.539 -22.297 -9.992 1 98.88 29 LEU B CA 1
ATOM 1520 C C . LEU B 1 29 ? 4.953 -23.656 -9.438 1 98.88 29 LEU B C 1
ATOM 1522 O O . LEU B 1 29 ? 6.109 -23.844 -9.055 1 98.88 29 LEU B O 1
ATOM 1526 N N . ALA B 1 30 ? 4.035 -24.578 -9.469 1 98.81 30 ALA B N 1
ATOM 1527 C CA . ALA B 1 30 ? 4.281 -25.906 -8.906 1 98.81 30 ALA B CA 1
ATOM 1528 C C . ALA B 1 30 ? 5.344 -26.656 -9.711 1 98.81 30 ALA B C 1
ATOM 1530 O O . ALA B 1 30 ? 6.219 -27.297 -9.141 1 98.81 30 ALA B O 1
ATOM 1531 N N . GLU B 1 31 ? 5.254 -26.531 -11.023 1 98.69 31 GLU B N 1
ATOM 1532 C CA . GLU B 1 31 ? 6.219 -27.188 -11.898 1 98.69 31 GLU B CA 1
ATOM 1533 C C . GLU B 1 31 ? 7.637 -26.703 -11.625 1 98.69 31 GLU B C 1
ATOM 1535 O O . GLU B 1 31 ? 8.602 -27.453 -11.773 1 98.69 31 GLU B O 1
ATOM 1540 N N . GLU B 1 32 ? 7.762 -25.484 -11.258 1 98.62 32 GLU B N 1
ATOM 1541 C CA . GLU B 1 32 ? 9.07 -24.891 -10.977 1 98.62 32 GLU B CA 1
ATOM 1542 C C . GLU B 1 32 ? 9.453 -25.062 -9.508 1 98.62 32 GLU B C 1
ATOM 1544 O O . GLU B 1 32 ? 10.43 -24.484 -9.047 1 98.62 32 GLU B O 1
ATOM 1549 N N . GLY B 1 33 ? 8.625 -25.734 -8.758 1 98.44 33 GLY B N 1
ATOM 1550 C CA . GLY B 1 33 ? 8.969 -26.094 -7.395 1 98.44 33 GLY B CA 1
ATOM 1551 C C . GLY B 1 33 ? 8.531 -25.062 -6.367 1 98.44 33 GLY B C 1
ATOM 1552 O O . GLY B 1 33 ? 9.047 -25.031 -5.25 1 98.44 33 GLY B O 1
ATOM 1553 N N . PHE B 1 34 ? 7.617 -24.172 -6.73 1 98.81 34 PHE B N 1
ATOM 1554 C CA . PHE B 1 34 ? 7.141 -23.156 -5.805 1 98.81 34 PHE B CA 1
ATOM 1555 C C . PHE B 1 34 ? 5.73 -23.484 -5.324 1 98.81 34 PHE B C 1
ATOM 1557 O O . PHE B 1 34 ? 4.926 -24.031 -6.074 1 98.81 34 PHE B O 1
ATOM 1564 N N . GLY B 1 35 ? 5.418 -23.141 -4.062 1 98.88 35 GLY B N 1
ATOM 1565 C CA . GLY B 1 35 ? 4.035 -23 -3.631 1 98.88 35 GLY B CA 1
ATOM 1566 C C . GLY B 1 35 ? 3.482 -21.594 -3.861 1 98.88 35 GLY B C 1
ATOM 1567 O O . GLY B 1 35 ? 4.156 -20.75 -4.438 1 98.88 35 GLY B O 1
ATOM 1568 N N . LEU B 1 36 ? 2.283 -21.453 -3.41 1 98.94 36 LEU B N 1
ATOM 1569 C CA . LEU B 1 36 ? 1.573 -20.188 -3.584 1 98.94 36 LEU B CA 1
ATOM 1570 C C . LEU B 1 36 ? 1.182 -19.594 -2.236 1 98.94 36 LEU B C 1
ATOM 1572 O O . LEU B 1 36 ? 0.641 -20.297 -1.378 1 98.94 36 LEU B O 1
ATOM 1576 N N . ALA B 1 37 ? 1.479 -18.391 -2.043 1 98.94 37 ALA B N 1
ATOM 1577 C CA . ALA B 1 37 ? 0.812 -17.547 -1.043 1 98.94 37 ALA B CA 1
ATOM 1578 C C . ALA B 1 37 ? -0.082 -16.516 -1.704 1 98.94 37 ALA B C 1
ATOM 1580 O O . ALA B 1 37 ? 0.345 -15.812 -2.627 1 98.94 37 ALA B O 1
ATOM 1581 N N . CYS B 1 38 ? -1.287 -16.406 -1.325 1 98.94 38 CYS B N 1
ATOM 1582 C CA . CYS B 1 38 ? -2.215 -15.406 -1.834 1 98.94 38 CYS B CA 1
ATOM 1583 C C . CYS B 1 38 ? -3.27 -15.055 -0.79 1 98.94 38 CYS B C 1
ATOM 1585 O O . CYS B 1 38 ? -3.186 -15.5 0.355 1 98.94 38 CYS B O 1
ATOM 1587 N N . GLY B 1 39 ? -4.203 -14.266 -1.166 1 98.44 39 GLY B N 1
ATOM 1588 C CA . GLY B 1 39 ? -5.219 -13.828 -0.221 1 98.44 39 GLY B CA 1
ATOM 1589 C C . GLY B 1 39 ? -6.195 -14.922 0.158 1 98.44 39 GLY B C 1
ATOM 1590 O O . GLY B 1 39 ? -6.984 -14.758 1.093 1 98.44 39 GLY B O 1
ATOM 1591 N N . GLY B 1 40 ? -6.32 -15.945 -0.65 1 98.56 40 GLY B N 1
ATOM 1592 C CA . GLY B 1 40 ? -6.938 -17.188 -0.228 1 98.56 40 GLY B CA 1
ATOM 1593 C C . GLY B 1 40 ? -8.398 -17.297 -0.619 1 98.56 40 GLY B C 1
ATOM 1594 O O . GLY B 1 40 ? -9.023 -18.344 -0.457 1 98.56 40 GLY B O 1
ATOM 1595 N N . TYR B 1 41 ? -8.969 -16.266 -1.144 1 97.69 41 TYR B N 1
ATOM 1596 C CA . TYR B 1 41 ? -10.406 -16.281 -1.416 1 97.69 41 TYR B CA 1
ATOM 1597 C C . TYR B 1 41 ? -10.68 -16.656 -2.865 1 97.69 41 TYR B C 1
ATOM 1599 O O . TYR B 1 41 ? -10.008 -17.531 -3.426 1 97.69 41 TYR B O 1
ATOM 1607 N N . GLY B 1 42 ? -11.703 -16.125 -3.416 1 96.88 42 GLY B N 1
ATOM 1608 C CA . GLY B 1 42 ? -12.109 -16.5 -4.762 1 96.88 42 GLY B CA 1
ATOM 1609 C C . GLY B 1 42 ? -11.406 -15.703 -5.84 1 96.88 42 GLY B C 1
ATOM 1610 O O . GLY B 1 42 ? -10.344 -15.117 -5.602 1 96.88 42 GLY B O 1
ATOM 1611 N N . GLY B 1 43 ? -11.922 -15.789 -7.07 1 97.75 43 GLY B N 1
ATOM 1612 C CA . GLY B 1 43 ? -11.383 -15.039 -8.188 1 97.75 43 GLY B CA 1
ATOM 1613 C C . GLY B 1 43 ? -10.055 -15.578 -8.688 1 97.75 43 GLY B C 1
ATOM 1614 O O . GLY B 1 43 ? -9.906 -16.797 -8.859 1 97.75 43 GLY B O 1
ATOM 1615 N N . GLY B 1 44 ? -9.188 -14.68 -8.961 1 98.62 44 GLY B N 1
ATOM 1616 C CA . GLY B 1 44 ? -7.879 -15.078 -9.445 1 98.62 44 GLY B CA 1
ATOM 1617 C C . GLY B 1 44 ? -7.102 -15.914 -8.445 1 98.62 44 GLY B C 1
ATOM 1618 O O . GLY B 1 44 ? -6.32 -16.781 -8.828 1 98.62 44 GLY B O 1
ATOM 1619 N N . MET B 1 45 ? -7.34 -15.672 -7.191 1 98.75 45 MET B N 1
ATOM 1620 C CA . MET B 1 45 ? -6.66 -16.438 -6.148 1 98.75 45 MET B CA 1
ATOM 1621 C C . MET B 1 45 ? -7.039 -17.906 -6.215 1 98.75 45 MET B C 1
ATOM 1623 O O . MET B 1 45 ? -6.18 -18.781 -6.082 1 98.75 45 MET B O 1
ATOM 1627 N N . GLU B 1 46 ? -8.297 -18.125 -6.449 1 98.56 46 GLU B N 1
ATOM 1628 C CA . GLU B 1 46 ? -8.773 -19.5 -6.586 1 98.56 46 GLU B CA 1
ATOM 1629 C C . GLU B 1 46 ? -8.211 -20.141 -7.844 1 98.56 46 GLU B C 1
ATOM 1631 O O . GLU B 1 46 ? -7.816 -21.312 -7.82 1 98.56 46 GLU B O 1
ATOM 1636 N N . ALA B 1 47 ? -8.195 -19.422 -8.93 1 98.81 47 ALA B N 1
ATOM 1637 C CA . ALA B 1 47 ? -7.66 -19.938 -10.188 1 98.81 47 ALA B CA 1
ATOM 1638 C C . ALA B 1 47 ? -6.211 -20.391 -10.031 1 98.81 47 ALA B C 1
ATOM 1640 O O . ALA B 1 47 ? -5.84 -21.484 -10.445 1 98.81 47 ALA B O 1
ATOM 1641 N N . LEU B 1 48 ? -5.383 -19.531 -9.438 1 98.94 48 LEU B N 1
ATOM 1642 C CA . LEU B 1 48 ? -3.98 -19.844 -9.18 1 98.94 48 LEU B CA 1
ATOM 1643 C C . LEU B 1 48 ? -3.854 -21.078 -8.297 1 98.94 48 LEU B C 1
ATOM 1645 O O . LEU B 1 48 ? -3.068 -21.984 -8.594 1 98.94 48 LEU B O 1
ATOM 1649 N N . ALA B 1 49 ? -4.637 -21.078 -7.215 1 98.94 49 ALA B N 1
ATOM 1650 C CA . ALA B 1 49 ? -4.582 -22.172 -6.25 1 98.94 49 ALA B CA 1
ATOM 1651 C C . ALA B 1 49 ? -4.941 -23.5 -6.906 1 98.94 49 ALA B C 1
ATOM 1653 O O . ALA B 1 49 ? -4.297 -24.531 -6.648 1 98.94 49 ALA B O 1
ATOM 1654 N N . ARG B 1 50 ? -5.973 -23.453 -7.723 1 98.75 50 ARG B N 1
ATOM 1655 C CA . ARG B 1 50 ? -6.387 -24.641 -8.461 1 98.75 50 ARG B CA 1
ATOM 1656 C C . ARG B 1 50 ? -5.234 -25.203 -9.289 1 98.75 50 ARG B C 1
ATOM 1658 O O . ARG B 1 50 ? -4.988 -26.406 -9.281 1 98.75 50 ARG B O 1
ATOM 1665 N N . GLY B 1 51 ? -4.57 -24.328 -10 1 98.88 51 GLY B N 1
ATOM 1666 C CA . GLY B 1 51 ? -3.436 -24.75 -10.805 1 98.88 51 GLY B CA 1
ATOM 1667 C C . GLY B 1 51 ? -2.303 -25.328 -9.984 1 98.88 51 GLY B C 1
ATOM 1668 O O . GLY B 1 51 ? -1.738 -26.375 -10.344 1 98.88 51 GLY B O 1
ATOM 1669 N N . VAL B 1 52 ? -1.949 -24.656 -8.883 1 98.94 52 VAL B N 1
ATOM 1670 C CA . VAL B 1 52 ? -0.874 -25.125 -8.016 1 98.94 52 VAL B CA 1
ATOM 1671 C C . VAL B 1 52 ? -1.203 -26.516 -7.48 1 98.94 52 VAL B C 1
ATOM 1673 O O . VAL B 1 52 ? -0.372 -27.422 -7.547 1 98.94 52 VAL B O 1
ATOM 1676 N N . ARG B 1 53 ? -2.406 -26.703 -7.004 1 98.75 53 ARG B N 1
ATOM 1677 C CA . ARG B 1 53 ? -2.824 -27.969 -6.398 1 98.75 53 ARG B CA 1
ATOM 1678 C C . ARG B 1 53 ? -2.891 -29.078 -7.438 1 98.75 53 ARG B C 1
ATOM 1680 O O . ARG B 1 53 ? -2.604 -30.234 -7.133 1 98.75 53 ARG B O 1
ATOM 1687 N N . ALA B 1 54 ? -3.305 -28.766 -8.617 1 98.62 54 ALA B N 1
ATOM 1688 C CA . ALA B 1 54 ? -3.387 -29.75 -9.695 1 98.62 54 ALA B CA 1
ATOM 1689 C C . ALA B 1 54 ? -2.027 -30.406 -9.953 1 98.62 54 ALA B C 1
ATOM 1691 O O . ALA B 1 54 ? -1.953 -31.531 -10.453 1 98.62 54 ALA B O 1
ATOM 1692 N N . LYS B 1 55 ? -0.971 -29.703 -9.617 1 98.62 55 LYS B N 1
ATOM 1693 C CA . LYS B 1 55 ? 0.378 -30.219 -9.844 1 98.62 55 LYS B CA 1
ATOM 1694 C C . LYS B 1 55 ? 1.043 -30.609 -8.523 1 98.62 55 LYS B C 1
ATOM 1696 O O . LYS B 1 55 ? 2.268 -30.734 -8.461 1 98.62 55 LYS B O 1
ATOM 1701 N N . GLY B 1 56 ? 0.219 -30.703 -7.5 1 98 56 GLY B N 1
ATOM 1702 C CA . GLY B 1 56 ? 0.675 -31.234 -6.223 1 98 56 GLY B CA 1
ATOM 1703 C C . GLY B 1 56 ? 1.402 -30.203 -5.379 1 98 56 GLY B C 1
ATOM 1704 O O . GLY B 1 56 ? 2.174 -30.562 -4.484 1 98 56 GLY B O 1
ATOM 1705 N N . GLY B 1 57 ? 1.236 -28.922 -5.68 1 98.5 57 GLY B N 1
ATOM 1706 C CA . GLY B 1 57 ? 1.893 -27.875 -4.914 1 98.5 57 GLY B CA 1
ATOM 1707 C C . GLY B 1 57 ? 1.132 -27.484 -3.66 1 98.5 57 GLY B C 1
ATOM 1708 O O . GLY B 1 57 ? 0.052 -28.031 -3.393 1 98.5 57 GLY B O 1
ATOM 1709 N N . LEU B 1 58 ? 1.726 -26.547 -2.922 1 98.75 58 LEU B N 1
ATOM 1710 C CA . LEU B 1 58 ? 1.174 -26.078 -1.652 1 98.75 58 LEU B CA 1
ATOM 1711 C C . LEU B 1 58 ? 0.585 -24.688 -1.793 1 98.75 58 LEU B C 1
ATOM 1713 O O . LEU B 1 58 ? 1.179 -23.812 -2.439 1 98.75 58 LEU B O 1
ATOM 1717 N N . VAL B 1 59 ? -0.567 -24.484 -1.162 1 98.94 59 VAL B N 1
ATOM 1718 C CA . VAL B 1 59 ? -1.223 -23.172 -1.209 1 98.94 59 VAL B CA 1
ATOM 1719 C C . VAL B 1 59 ? -1.452 -22.672 0.21 1 98.94 59 VAL B C 1
ATOM 1721 O O . VAL B 1 59 ? -2.078 -23.344 1.029 1 98.94 59 VAL B O 1
ATOM 1724 N N . VAL B 1 60 ? -0.918 -21.516 0.498 1 98.94 60 VAL B N 1
ATOM 1725 C CA . VAL B 1 60 ? -1.193 -20.781 1.731 1 98.94 60 VAL B CA 1
ATOM 1726 C C . VAL B 1 60 ? -2.117 -19.609 1.438 1 98.94 60 VAL B C 1
ATOM 1728 O O . VAL B 1 60 ? -1.81 -18.766 0.593 1 98.94 60 VAL B O 1
ATOM 1731 N N . GLY B 1 61 ? -3.232 -19.594 2.062 1 98.88 61 GLY B N 1
ATOM 1732 C CA . GLY B 1 61 ? -4.168 -18.484 1.948 1 98.88 61 GLY B CA 1
ATOM 1733 C C . GLY B 1 61 ? -4.16 -17.562 3.158 1 98.88 61 GLY B C 1
ATOM 1734 O O . GLY B 1 61 ? -4.434 -18 4.277 1 98.88 61 GLY B O 1
ATOM 1735 N N . VAL B 1 62 ? -3.824 -16.297 2.93 1 98.88 62 VAL B N 1
ATOM 1736 C CA . VAL B 1 62 ? -3.871 -15.305 3.996 1 98.88 62 VAL B CA 1
ATOM 1737 C C . VAL B 1 62 ? -5.215 -14.578 3.963 1 98.88 62 VAL B C 1
ATOM 1739 O O . VAL B 1 62 ? -5.379 -13.602 3.23 1 98.88 62 VAL B O 1
ATOM 1742 N N . THR B 1 63 ? -6.125 -15 4.809 1 98.44 63 THR B N 1
ATOM 1743 C CA . THR B 1 63 ? -7.48 -14.469 4.812 1 98.44 63 THR B CA 1
ATOM 1744 C C . THR B 1 63 ? -7.605 -13.312 5.809 1 98.44 63 THR B C 1
ATOM 1746 O O . THR B 1 63 ? -6.641 -12.984 6.504 1 98.44 63 THR B O 1
ATOM 1749 N N . ALA B 1 64 ? -8.688 -12.586 5.746 1 96.88 64 ALA B N 1
ATOM 1750 C CA . ALA B 1 64 ? -9.016 -11.516 6.684 1 96.88 64 ALA B CA 1
ATOM 1751 C C . ALA B 1 64 ? -10.5 -11.539 7.047 1 96.88 64 ALA B C 1
ATOM 1753 O O . ALA B 1 64 ? -11.273 -10.695 6.586 1 96.88 64 ALA B O 1
ATOM 1754 N N . PRO B 1 65 ? -10.898 -12.398 7.945 1 96.12 65 PRO B N 1
ATOM 1755 C CA . PRO B 1 65 ? -12.328 -12.609 8.203 1 96.12 65 PRO B CA 1
ATOM 1756 C C . PRO B 1 65 ? -13.023 -11.367 8.734 1 96.12 65 PRO B C 1
ATOM 1758 O O . PRO B 1 65 ? -14.203 -11.141 8.453 1 96.12 65 PRO B O 1
ATOM 1761 N N . ALA B 1 66 ? -12.352 -10.523 9.492 1 92.62 66 ALA B N 1
ATOM 1762 C CA . ALA B 1 66 ? -12.961 -9.312 10.047 1 92.62 66 ALA B CA 1
ATOM 1763 C C . ALA B 1 66 ? -13.266 -8.305 8.945 1 92.62 66 ALA B C 1
ATOM 1765 O O . ALA B 1 66 ? -14.219 -7.531 9.047 1 92.62 66 ALA B O 1
ATOM 1766 N N . LEU B 1 67 ? -12.508 -8.344 7.902 1 92.62 67 LEU B N 1
ATOM 1767 C CA . LEU B 1 67 ? -12.664 -7.402 6.801 1 92.62 67 LEU B CA 1
ATOM 1768 C C . LEU B 1 67 ? -13.688 -7.914 5.785 1 92.62 67 LEU B C 1
ATOM 1770 O O . LEU B 1 67 ? -14.305 -7.121 5.07 1 92.62 67 LEU B O 1
ATOM 1774 N N . PHE B 1 68 ? -13.766 -9.234 5.734 1 93.44 68 PHE B N 1
ATOM 1775 C CA . PHE B 1 68 ? -14.625 -9.859 4.734 1 93.44 68 PHE B CA 1
ATOM 1776 C C . PHE B 1 68 ? -15.547 -10.891 5.379 1 93.44 68 PHE B C 1
ATOM 1778 O O . PHE B 1 68 ? -15.5 -12.07 5.035 1 93.44 68 PHE B O 1
ATOM 1785 N N . PRO B 1 69 ? -16.438 -10.414 6.191 1 90.56 69 PRO B N 1
ATOM 1786 C CA . PRO B 1 69 ? -17.281 -11.359 6.91 1 90.56 69 PRO B CA 1
ATOM 1787 C C . PRO B 1 69 ? -18.188 -12.164 5.98 1 90.56 69 PRO B C 1
ATOM 1789 O O . PRO B 1 69 ? -18.641 -13.258 6.336 1 90.56 69 PRO B O 1
ATOM 1792 N N . GLU B 1 70 ? -18.391 -11.633 4.832 1 91.5 70 GLU B N 1
ATOM 1793 C CA . GLU B 1 70 ? -19.297 -12.297 3.893 1 91.5 70 GLU B CA 1
ATOM 1794 C C . GLU B 1 70 ? -18.609 -13.469 3.201 1 91.5 70 GLU B C 1
ATOM 1796 O O . GLU B 1 70 ? -19.266 -14.312 2.598 1 91.5 70 GLU B O 1
ATOM 1801 N N . ARG B 1 71 ? -17.25 -13.383 3.357 1 90.06 71 ARG B N 1
ATOM 1802 C CA . ARG B 1 71 ? -16.516 -14.461 2.713 1 90.06 71 ARG B CA 1
ATOM 1803 C C . ARG B 1 71 ? -16.406 -15.68 3.627 1 90.06 71 ARG B C 1
ATOM 1805 O O . ARG B 1 71 ? -16.141 -15.547 4.82 1 90.06 71 ARG B O 1
ATOM 1812 N N . GLN B 1 72 ? -16.906 -16.797 3.43 1 86.81 72 GLN B N 1
ATOM 1813 C CA . GLN B 1 72 ? -17.031 -18.016 4.211 1 86.81 72 GLN B CA 1
ATOM 1814 C C . GLN B 1 72 ? -15.742 -18.828 4.191 1 86.81 72 GLN B C 1
ATOM 1816 O O . GLN B 1 72 ? -15.75 -20.031 3.926 1 86.81 72 GLN B O 1
ATOM 1821 N N . GLY B 1 73 ? -14.594 -18.094 4.465 1 92.94 73 GLY B N 1
ATOM 1822 C CA . GLY B 1 73 ? -13.336 -18.812 4.547 1 92.94 73 GLY B CA 1
ATOM 1823 C C . GLY B 1 73 ? -12.594 -18.875 3.221 1 92.94 73 GLY B C 1
ATOM 1824 O O . GLY B 1 73 ? -13.039 -18.297 2.229 1 92.94 73 GLY B O 1
ATOM 1825 N N . PRO B 1 74 ? -11.5 -19.594 3.201 1 98 74 PRO B N 1
ATOM 1826 C CA . PRO B 1 74 ? -10.688 -19.703 1.982 1 98 74 PRO B CA 1
ATOM 1827 C C . PR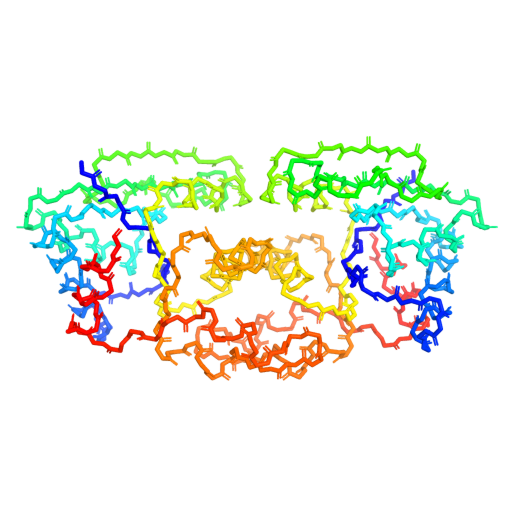O B 1 74 ? -11.336 -20.578 0.914 1 98 74 PRO B C 1
ATOM 1829 O O . PRO B 1 74 ? -12.281 -21.312 1.208 1 98 74 PRO B O 1
ATOM 1832 N N . ASN B 1 75 ? -10.875 -20.391 -0.327 1 97.81 75 ASN B N 1
ATOM 1833 C CA . ASN B 1 75 ? -11.336 -21.281 -1.383 1 97.81 75 ASN B CA 1
ATOM 1834 C C . ASN B 1 75 ? -10.906 -22.719 -1.119 1 97.81 75 ASN B C 1
ATOM 1836 O O . ASN B 1 75 ? -10.062 -22.984 -0.259 1 97.81 75 ASN B O 1
ATOM 1840 N N . ALA B 1 76 ? -11.391 -23.672 -1.866 1 97.69 76 ALA B N 1
ATOM 1841 C CA . ALA B 1 76 ? -11.297 -25.109 -1.583 1 97.69 76 ALA B CA 1
ATOM 1842 C C . ALA B 1 76 ? -9.891 -25.625 -1.854 1 97.69 76 ALA B C 1
ATOM 1844 O O . ALA B 1 76 ? -9.547 -26.75 -1.452 1 97.69 76 ALA B O 1
ATOM 1845 N N . HIS B 1 77 ? -9.047 -24.812 -2.516 1 98.62 77 HIS B N 1
ATOM 1846 C CA . HIS B 1 77 ? -7.727 -25.281 -2.93 1 98.62 77 HIS B CA 1
ATOM 1847 C C . HIS B 1 77 ? -6.645 -24.797 -1.968 1 98.62 77 HIS B C 1
ATOM 1849 O O . HIS B 1 77 ? -5.457 -25.078 -2.174 1 98.62 77 HIS B O 1
ATOM 1855 N N . VAL B 1 78 ? -7.043 -24.125 -0.905 1 98.81 78 VAL B N 1
ATOM 1856 C CA . VAL B 1 78 ? -6.098 -23.656 0.104 1 98.81 78 VAL B CA 1
ATOM 1857 C C . VAL B 1 78 ? -5.75 -24.797 1.057 1 98.81 78 VAL B C 1
ATOM 1859 O O . VAL B 1 78 ? -6.645 -25.453 1.594 1 98.81 78 VAL B O 1
ATOM 1862 N N . ASP B 1 79 ? -4.473 -24.984 1.22 1 98.75 79 ASP B N 1
ATOM 1863 C CA . ASP B 1 79 ? -4.008 -26.016 2.131 1 98.75 79 ASP B CA 1
ATOM 1864 C C . ASP B 1 79 ? -3.918 -25.5 3.562 1 98.75 79 ASP B C 1
ATOM 1866 O O . ASP B 1 79 ? -4.254 -26.203 4.512 1 98.75 79 ASP B O 1
ATOM 1870 N N . LEU B 1 80 ? -3.375 -24.344 3.719 1 98.56 80 LEU B N 1
ATOM 1871 C CA . LEU B 1 80 ? -3.176 -23.703 5.02 1 98.56 80 LEU B CA 1
ATOM 1872 C C . LEU B 1 80 ? -3.748 -22.297 5.035 1 98.56 80 LEU B C 1
ATOM 1874 O O . LEU B 1 80 ? -3.391 -21.469 4.195 1 98.56 80 LEU B O 1
ATOM 1878 N N . GLU B 1 81 ? -4.625 -22.078 5.91 1 98.62 81 GLU B N 1
ATOM 1879 C CA . GLU B 1 81 ? -5.176 -20.734 6.105 1 98.62 81 GLU B CA 1
ATOM 1880 C C . GLU B 1 81 ? -4.426 -19.984 7.195 1 98.62 81 GLU B C 1
ATOM 1882 O O . GLU B 1 81 ? -4.191 -20.516 8.281 1 98.62 81 GLU B O 1
ATOM 1887 N N . LEU B 1 82 ? -4.023 -18.781 6.949 1 98.69 82 LEU B N 1
ATOM 1888 C CA . LEU B 1 82 ? -3.42 -17.859 7.91 1 98.69 82 LEU B CA 1
ATOM 1889 C C . LEU B 1 82 ? -4.23 -16.578 8.016 1 98.69 82 LEU B C 1
ATOM 1891 O O . LEU B 1 82 ? -3.98 -15.617 7.285 1 98.69 82 LEU B O 1
ATOM 1895 N N . PRO B 1 83 ? -5.168 -16.531 8.945 1 98.25 83 PRO B N 1
ATOM 1896 C CA . PRO B 1 83 ? -6.02 -15.336 9.047 1 98.25 83 PRO B CA 1
ATOM 1897 C C . PRO B 1 83 ? -5.277 -14.125 9.602 1 98.25 83 PRO B C 1
ATOM 1899 O O . PRO B 1 83 ? -4.41 -14.266 10.469 1 98.25 83 PRO B O 1
ATOM 1902 N N . ALA B 1 84 ? -5.531 -12.977 9.055 1 98.06 84 ALA B N 1
ATOM 1903 C CA . ALA B 1 84 ? -5.031 -11.703 9.555 1 98.06 84 ALA B CA 1
ATOM 1904 C C . ALA B 1 84 ? -6.172 -10.852 10.117 1 98.06 84 ALA B C 1
ATOM 1906 O O . ALA B 1 84 ? -7.301 -10.914 9.625 1 98.06 84 ALA B O 1
ATOM 1907 N N . ALA B 1 85 ? -5.875 -9.977 11.031 1 96.25 85 ALA B N 1
ATOM 1908 C CA . ALA B 1 85 ? -6.895 -9.203 11.742 1 96.25 85 ALA B CA 1
ATOM 1909 C C . ALA B 1 85 ? -7.133 -7.859 11.062 1 96.25 85 ALA B C 1
ATOM 1911 O O . ALA B 1 85 ? -8.125 -7.184 11.344 1 96.25 85 ALA B O 1
ATOM 1912 N N . SER B 1 86 ? -6.211 -7.457 10.203 1 96.19 86 SER B N 1
ATOM 1913 C CA . SER B 1 86 ? -6.305 -6.16 9.539 1 96.19 86 SER B CA 1
ATOM 1914 C C . SER B 1 86 ? -5.684 -6.203 8.148 1 96.19 86 SER B C 1
ATOM 1916 O O . SER B 1 86 ? -4.992 -7.164 7.805 1 96.19 86 SER B O 1
ATOM 1918 N N . LEU B 1 87 ? -5.984 -5.184 7.406 1 96.62 87 LEU B N 1
ATOM 1919 C CA . LEU B 1 87 ? -5.457 -5.09 6.047 1 96.62 87 LEU B CA 1
ATOM 1920 C C . LEU B 1 87 ? -3.936 -5 6.062 1 96.62 87 LEU B C 1
ATOM 1922 O O . LEU B 1 87 ? -3.258 -5.762 5.367 1 96.62 87 LEU B O 1
ATOM 1926 N N . PRO B 1 88 ? -3.328 -4.137 6.93 1 97.88 88 PRO B N 1
ATOM 1927 C CA . PRO B 1 88 ? -1.864 -4.082 6.988 1 97.88 88 PRO B CA 1
ATOM 1928 C C . PRO B 1 88 ? -1.239 -5.41 7.406 1 97.88 88 PRO B C 1
ATOM 1930 O O . PRO B 1 88 ? -0.228 -5.824 6.836 1 97.88 88 PRO B O 1
ATOM 1933 N N . GLU B 1 89 ? -1.87 -6.031 8.32 1 97.69 89 GLU B N 1
ATOM 1934 C CA . GLU B 1 89 ? -1.346 -7.32 8.766 1 97.69 89 GLU B CA 1
ATOM 1935 C C . GLU B 1 89 ? -1.425 -8.359 7.648 1 97.69 89 GLU B C 1
ATOM 1937 O O . GLU B 1 89 ? -0.504 -9.164 7.477 1 97.69 89 GLU B O 1
ATOM 1942 N N . ARG B 1 90 ? -2.514 -8.367 6.934 1 98.38 90 ARG B N 1
ATOM 1943 C CA . ARG B 1 90 ? -2.691 -9.32 5.84 1 98.38 90 ARG B CA 1
ATOM 1944 C C . ARG B 1 90 ? -1.613 -9.141 4.777 1 98.38 90 ARG B C 1
ATOM 1946 O O . ARG B 1 90 ? -0.992 -10.109 4.348 1 98.38 90 ARG B O 1
ATOM 1953 N N . ILE B 1 91 ? -1.402 -7.91 4.414 1 98.56 91 ILE B N 1
ATOM 1954 C CA . ILE B 1 91 ? -0.382 -7.633 3.408 1 98.56 91 ILE B CA 1
ATOM 1955 C C . ILE B 1 91 ? 0.997 -7.984 3.963 1 98.56 91 ILE B C 1
ATOM 1957 O O . ILE B 1 91 ? 1.833 -8.547 3.252 1 98.56 91 ILE B O 1
ATOM 1961 N N . GLY B 1 92 ? 1.234 -7.676 5.223 1 98.25 92 GLY B N 1
ATOM 1962 C CA . GLY B 1 92 ? 2.496 -8.039 5.848 1 98.25 92 GLY B CA 1
ATOM 1963 C C . GLY B 1 92 ? 2.783 -9.531 5.789 1 98.25 92 GLY B C 1
ATOM 1964 O O . GLY B 1 92 ? 3.906 -9.938 5.492 1 98.25 92 GLY B O 1
ATOM 1965 N N . ARG B 1 93 ? 1.766 -10.336 6.047 1 98.62 93 ARG B N 1
ATOM 1966 C CA . ARG B 1 93 ? 1.933 -11.789 6 1 98.62 93 ARG B CA 1
ATOM 1967 C C . ARG B 1 93 ? 2.283 -12.25 4.59 1 98.62 93 ARG B C 1
ATOM 1969 O O . ARG B 1 93 ? 3.158 -13.102 4.406 1 98.62 93 ARG B O 1
ATOM 1976 N N . LEU B 1 94 ? 1.596 -11.68 3.639 1 98.75 94 LEU B N 1
ATOM 1977 C CA . LEU B 1 94 ? 1.873 -12.039 2.252 1 98.75 94 LEU B CA 1
ATOM 1978 C C . LEU B 1 94 ? 3.303 -11.672 1.87 1 98.75 94 LEU B C 1
ATOM 1980 O O . LEU B 1 94 ? 3.977 -12.43 1.168 1 98.75 94 LEU B O 1
ATOM 1984 N N . LEU B 1 95 ? 3.762 -10.547 2.33 1 97.81 95 LEU B N 1
ATOM 1985 C CA . LEU B 1 95 ? 5.117 -10.094 2.033 1 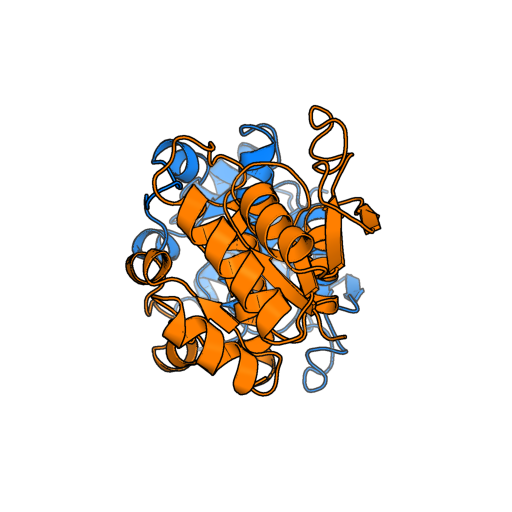97.81 95 LEU B CA 1
ATOM 1986 C C . LEU B 1 95 ? 6.148 -10.984 2.723 1 97.81 95 LEU B C 1
ATOM 1988 O O . LEU B 1 95 ? 7.23 -11.219 2.182 1 97.81 95 LEU B O 1
ATOM 1992 N N . ASP B 1 96 ? 5.801 -11.547 3.875 1 97.19 96 ASP B N 1
ATOM 1993 C CA . ASP B 1 96 ? 6.73 -12.359 4.652 1 97.19 96 ASP B CA 1
ATOM 1994 C C . ASP B 1 96 ? 6.848 -13.766 4.07 1 97.19 96 ASP B C 1
ATOM 1996 O O . ASP B 1 96 ? 7.898 -14.406 4.176 1 97.19 96 ASP B O 1
ATOM 2000 N N . LEU B 1 97 ? 5.848 -14.195 3.432 1 98.19 97 LEU B N 1
ATOM 2001 C CA . LEU B 1 97 ? 5.758 -15.594 3.027 1 98.19 97 LEU B CA 1
ATOM 2002 C C . LEU B 1 97 ? 6.523 -15.836 1.731 1 98.19 97 LEU B C 1
ATOM 2004 O O . LEU B 1 97 ? 7.156 -16.891 1.563 1 98.19 97 LEU B O 1
ATOM 2008 N N . GLY B 1 98 ? 6.543 -14.867 0.864 1 97.56 98 GLY B N 1
ATOM 2009 C CA . GLY B 1 98 ? 7.035 -15.109 -0.484 1 97.56 98 GLY B CA 1
ATOM 2010 C C . GLY B 1 98 ? 8.539 -14.922 -0.612 1 97.56 98 GLY B C 1
ATOM 2011 O O . GLY B 1 98 ? 9.109 -14.008 -0.016 1 97.56 98 GLY B O 1
ATOM 2012 N N . ALA B 1 99 ? 9.148 -15.805 -1.402 1 97.62 99 ALA B N 1
ATOM 2013 C CA . ALA B 1 99 ? 10.531 -15.594 -1.829 1 97.62 99 ALA B CA 1
ATOM 2014 C C . ALA B 1 99 ? 10.617 -14.477 -2.865 1 97.62 99 ALA B C 1
ATOM 2016 O O . ALA B 1 99 ? 11.695 -13.945 -3.131 1 97.62 99 ALA B O 1
ATOM 2017 N N . GLY B 1 100 ? 9.578 -14.086 -3.436 1 98.25 100 GLY B N 1
ATOM 2018 C CA . GLY B 1 100 ? 9.297 -13.031 -4.398 1 98.25 100 GLY B CA 1
ATOM 2019 C C . GLY B 1 100 ? 7.82 -12.727 -4.543 1 98.25 100 GLY B C 1
ATOM 2020 O O . GLY B 1 100 ? 6.984 -13.359 -3.893 1 98.25 100 GLY B O 1
ATOM 2021 N N . TYR B 1 101 ? 7.539 -11.781 -5.336 1 98.81 101 TYR B N 1
ATOM 2022 C CA . TYR B 1 101 ? 6.16 -11.328 -5.48 1 98.81 101 TYR B CA 1
ATOM 2023 C C . TYR B 1 101 ? 5.77 -11.227 -6.949 1 98.81 101 TYR B C 1
ATOM 2025 O O . TYR B 1 101 ? 6.605 -10.922 -7.801 1 98.81 101 TYR B O 1
ATOM 2033 N N . LEU B 1 102 ? 4.527 -11.461 -7.223 1 98.94 102 LEU B N 1
ATOM 2034 C CA . LEU B 1 102 ? 3.955 -11.258 -8.547 1 98.94 102 LEU B CA 1
AT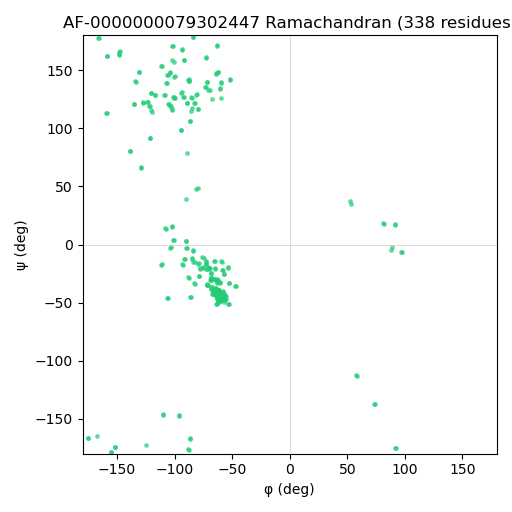OM 2035 C C . LEU B 1 102 ? 2.607 -10.555 -8.453 1 98.94 102 LEU B C 1
ATOM 2037 O O . LEU B 1 102 ? 1.688 -11.039 -7.797 1 98.94 102 LEU B O 1
ATOM 2041 N N . ALA B 1 103 ? 2.533 -9.43 -9.078 1 98.88 103 ALA B N 1
ATOM 2042 C CA . ALA B 1 103 ? 1.266 -8.711 -9.133 1 98.88 103 ALA B CA 1
ATOM 2043 C C . ALA B 1 103 ? 0.591 -8.883 -10.484 1 98.88 103 ALA B C 1
ATOM 2045 O O . ALA B 1 103 ? 1.124 -8.453 -11.516 1 98.88 103 ALA B O 1
ATOM 2046 N N . LEU B 1 104 ? -0.515 -9.484 -10.453 1 98.81 104 LEU B N 1
ATOM 2047 C CA . LEU B 1 104 ? -1.351 -9.719 -11.625 1 98.81 104 LEU B CA 1
ATOM 2048 C C . LEU B 1 104 ? -2.516 -8.734 -11.664 1 98.81 104 LEU B C 1
ATOM 2050 O O . LEU B 1 104 ? -2.662 -7.902 -10.758 1 98.81 104 LEU B O 1
ATOM 2054 N N . PRO B 1 105 ? -3.26 -8.703 -12.781 1 98.19 105 PRO B N 1
ATOM 2055 C CA . PRO B 1 105 ? -4.324 -7.699 -12.898 1 98.19 105 PRO B CA 1
ATOM 2056 C C . PRO B 1 105 ? -5.266 -7.703 -11.695 1 98.19 105 PRO B C 1
ATOM 2058 O O . PRO B 1 105 ? -5.605 -8.766 -11.172 1 98.19 105 PRO B O 1
ATOM 2061 N N . GLY B 1 106 ? -5.684 -6.492 -11.297 1 97.75 106 GLY B N 1
ATOM 2062 C CA . GLY B 1 106 ? -6.562 -6.32 -10.148 1 97.75 106 GLY B CA 1
ATOM 2063 C C . GLY B 1 106 ? -7 -4.883 -9.945 1 97.75 106 GLY B C 1
ATOM 2064 O O . GLY B 1 106 ? -6.941 -4.074 -10.875 1 97.75 106 GLY B O 1
ATOM 2065 N N . GLY B 1 107 ? -7.57 -4.637 -8.766 1 97.31 107 GLY B N 1
ATOM 2066 C CA . GLY B 1 107 ? -8.062 -3.312 -8.414 1 97.31 107 GLY B CA 1
ATOM 2067 C C . GLY B 1 107 ? -7.23 -2.631 -7.344 1 97.31 107 GLY B C 1
ATOM 2068 O O . GLY B 1 107 ? -6.008 -2.805 -7.293 1 97.31 107 GLY B O 1
ATOM 2069 N N . VAL B 1 108 ? -7.879 -1.84 -6.504 1 97.44 108 VAL B N 1
ATOM 2070 C CA . VAL B 1 108 ? -7.211 -1.037 -5.484 1 97.44 108 VAL B CA 1
ATOM 2071 C C . VAL B 1 108 ? -6.527 -1.953 -4.473 1 97.44 108 VAL B C 1
ATOM 2073 O O . VAL B 1 108 ? -5.426 -1.654 -4 1 97.44 108 VAL B O 1
ATOM 2076 N N . GLY B 1 109 ? -7.156 -3.043 -4.172 1 97.75 109 GLY B N 1
ATOM 2077 C CA . GLY B 1 109 ? -6.551 -3.988 -3.246 1 97.75 109 GLY B CA 1
ATOM 2078 C C . GLY B 1 109 ? -5.242 -4.562 -3.748 1 97.75 109 GLY B C 1
ATOM 2079 O O . GLY B 1 109 ? -4.25 -4.59 -3.02 1 97.75 109 GLY B O 1
ATOM 2080 N N . THR B 1 110 ? -5.254 -5.016 -4.953 1 98.69 110 THR B N 1
ATOM 2081 C CA . THR B 1 110 ? -4.043 -5.543 -5.57 1 98.69 110 THR B CA 1
ATOM 2082 C C . THR B 1 110 ? -2.971 -4.461 -5.676 1 98.69 110 THR B C 1
ATOM 2084 O O . THR B 1 110 ? -1.794 -4.719 -5.418 1 98.69 110 THR B O 1
ATOM 2087 N N . LEU B 1 111 ? -3.418 -3.311 -5.984 1 98.5 111 LEU B N 1
ATOM 2088 C CA . LEU B 1 111 ? -2.502 -2.176 -6.07 1 98.5 111 LEU B CA 1
ATOM 2089 C C . LEU B 1 111 ? -1.823 -1.923 -4.73 1 98.5 111 LEU B C 1
ATOM 2091 O O . LEU B 1 111 ? -0.624 -1.645 -4.68 1 98.5 111 LEU B O 1
ATOM 2095 N N . ALA B 1 112 ? -2.58 -1.992 -3.646 1 98.38 112 ALA B N 1
ATOM 2096 C CA . ALA B 1 112 ? -2.02 -1.774 -2.316 1 98.38 112 ALA B CA 1
ATOM 2097 C C . ALA B 1 112 ? -0.929 -2.795 -2.008 1 98.38 112 ALA B C 1
ATOM 2099 O O . ALA B 1 112 ? 0.141 -2.439 -1.507 1 98.38 112 ALA B O 1
ATOM 2100 N N . GLU B 1 113 ? -1.192 -4.031 -2.336 1 98.69 113 GLU B N 1
ATOM 2101 C CA . GLU B 1 113 ? -0.206 -5.09 -2.139 1 98.69 113 GLU B CA 1
ATOM 2102 C C . GLU B 1 113 ? 1.04 -4.848 -2.986 1 98.69 113 GLU B C 1
ATOM 2104 O O . GLU B 1 113 ? 2.164 -4.938 -2.486 1 98.69 113 GLU B O 1
ATOM 2109 N N . LEU B 1 114 ? 0.82 -4.48 -4.199 1 98.75 114 LEU B N 1
ATOM 2110 C CA . LEU B 1 114 ? 1.893 -4.227 -5.152 1 98.75 114 LEU B CA 1
ATOM 2111 C C . LEU B 1 114 ? 2.785 -3.084 -4.68 1 98.75 114 LEU B C 1
ATOM 2113 O O . LEU B 1 114 ? 4.008 -3.227 -4.633 1 98.75 114 LEU B O 1
ATOM 2117 N N . VAL B 1 115 ? 2.195 -2.021 -4.301 1 98.5 115 VAL B N 1
ATOM 2118 C CA . VAL B 1 115 ? 2.965 -0.826 -3.973 1 98.5 115 VAL B CA 1
ATOM 2119 C C . VAL B 1 115 ? 3.717 -1.038 -2.662 1 98.5 115 VAL B C 1
ATOM 2121 O O . VAL B 1 115 ? 4.844 -0.559 -2.498 1 98.5 115 VAL B O 1
ATOM 2124 N N . LEU B 1 116 ? 3.127 -1.762 -1.754 1 98.19 116 LEU B N 1
ATOM 2125 C CA . LEU B 1 116 ? 3.848 -2.039 -0.515 1 98.19 116 LEU B CA 1
ATOM 2126 C C . LEU B 1 116 ? 5.066 -2.916 -0.779 1 98.19 116 LEU B C 1
ATOM 2128 O O . LEU B 1 116 ? 6.141 -2.678 -0.222 1 98.19 116 LEU B O 1
ATOM 2132 N N . ALA B 1 117 ? 4.902 -3.91 -1.593 1 98.06 117 ALA B N 1
ATOM 2133 C CA . ALA B 1 117 ? 6.047 -4.727 -1.988 1 98.06 117 ALA B CA 1
ATOM 2134 C C . ALA B 1 117 ? 7.109 -3.883 -2.689 1 98.06 117 ALA B C 1
ATOM 2136 O O . ALA B 1 117 ? 8.305 -4.035 -2.426 1 98.06 117 ALA B O 1
ATOM 2137 N N . TRP B 1 118 ? 6.641 -3.004 -3.545 1 97.81 118 TRP B N 1
ATOM 2138 C CA . TRP B 1 118 ? 7.512 -2.086 -4.273 1 97.81 118 TRP B CA 1
ATOM 2139 C C . TRP B 1 118 ? 8.289 -1.193 -3.309 1 97.81 118 TRP B C 1
ATOM 2141 O O . TRP B 1 118 ? 9.5 -1.016 -3.459 1 97.81 118 TRP B O 1
ATOM 2151 N N . ASN B 1 119 ? 7.59 -0.701 -2.344 1 96.5 119 ASN B N 1
ATOM 2152 C CA . ASN B 1 119 ? 8.219 0.17 -1.355 1 96.5 119 ASN B CA 1
ATOM 2153 C C . ASN B 1 119 ? 9.312 -0.554 -0.584 1 96.5 119 ASN B C 1
ATOM 2155 O O . ASN B 1 119 ? 10.367 0.022 -0.31 1 96.5 119 ASN B O 1
ATOM 2159 N N . LEU B 1 120 ? 9.07 -1.747 -0.26 1 94.12 120 LEU B N 1
ATOM 2160 C CA . LEU B 1 120 ? 10.07 -2.525 0.455 1 94.12 120 LEU B CA 1
ATOM 2161 C C . LEU B 1 120 ? 11.336 -2.688 -0.387 1 94.12 120 LEU B C 1
ATOM 2163 O O . LEU B 1 120 ? 12.453 -2.578 0.129 1 94.12 120 LEU B O 1
ATOM 2167 N N . LEU B 1 121 ? 11.156 -2.957 -1.64 1 91.5 121 LEU B N 1
ATOM 2168 C CA . LEU B 1 121 ? 12.289 -3.064 -2.549 1 91.5 121 LEU B CA 1
ATOM 2169 C C . LEU B 1 121 ? 13.031 -1.735 -2.654 1 91.5 121 LEU B C 1
ATOM 2171 O O . LEU B 1 121 ? 14.266 -1.706 -2.664 1 91.5 121 LEU B O 1
ATOM 2175 N N . TYR B 1 122 ? 12.234 -0.742 -2.693 1 87.62 122 TYR B N 1
ATOM 2176 C CA . TYR B 1 122 ? 12.773 0.611 -2.781 1 87.62 122 TYR B CA 1
ATOM 2177 C C . TYR B 1 122 ? 13.617 0.942 -1.555 1 87.62 122 TYR B C 1
ATOM 2179 O O . TYR B 1 122 ? 14.734 1.444 -1.682 1 87.62 122 TYR B O 1
ATOM 2187 N N . LEU B 1 123 ? 13.18 0.612 -0.418 1 87.06 123 LEU B N 1
ATOM 2188 C CA . LEU B 1 123 ? 13.852 0.932 0.834 1 87.06 123 LEU B CA 1
ATOM 2189 C C . LEU B 1 123 ? 15.156 0.147 0.966 1 87.06 123 LEU B C 1
ATOM 2191 O O . LEU B 1 123 ? 16.078 0.587 1.646 1 87.06 123 LEU B O 1
ATOM 2195 N N . ARG B 1 124 ? 15.195 -0.931 0.302 1 79.88 124 ARG B N 1
ATOM 2196 C CA . ARG B 1 124 ? 16.375 -1.776 0.404 1 79.88 124 ARG B CA 1
ATOM 2197 C C . ARG B 1 124 ? 17.281 -1.608 -0.817 1 79.88 124 ARG B C 1
ATOM 2199 O O . ARG B 1 124 ? 18.125 -2.457 -1.089 1 79.88 124 ARG B O 1
ATOM 2206 N N . ARG B 1 125 ? 17.031 -0.624 -1.481 1 72.88 125 ARG B N 1
ATOM 2207 C CA . ARG B 1 125 ? 17.844 -0.3 -2.652 1 72.88 125 ARG B CA 1
ATOM 2208 C C . ARG B 1 125 ? 17.938 -1.49 -3.6 1 72.88 125 ARG B C 1
ATOM 2210 O O . ARG B 1 125 ? 19.031 -1.826 -4.078 1 72.88 125 ARG B O 1
ATOM 2217 N N . GLY B 1 126 ? 16.906 -2.119 -3.609 1 76.62 126 GLY B N 1
ATOM 2218 C CA . GLY B 1 126 ? 16.781 -3.219 -4.555 1 76.62 126 GLY B CA 1
ATOM 2219 C C . GLY B 1 126 ? 17.281 -4.543 -3.994 1 76.62 126 GLY B C 1
ATOM 2220 O O . GLY B 1 126 ? 17.125 -5.586 -4.637 1 76.62 126 GLY B O 1
ATOM 2221 N N . LEU B 1 127 ? 17.781 -4.555 -2.834 1 72.12 127 LEU B N 1
ATOM 2222 C CA . LEU B 1 127 ? 18.359 -5.766 -2.266 1 72.12 127 LEU B CA 1
ATOM 2223 C C . LEU B 1 127 ? 17.312 -6.574 -1.518 1 72.12 127 LEU B C 1
ATOM 2225 O O . LEU B 1 127 ? 17.641 -7.492 -0.765 1 72.12 127 LEU B O 1
ATOM 2229 N N . GLY B 1 128 ? 16.156 -6.66 -1.988 1 84.31 128 GLY B N 1
ATOM 2230 C CA . GLY B 1 128 ? 15.07 -7.414 -1.363 1 84.31 128 GLY B CA 1
ATOM 2231 C C . GLY B 1 128 ? 14.445 -8.438 -2.289 1 84.31 128 GLY B C 1
ATOM 2232 O O . GLY B 1 128 ? 15.062 -8.852 -3.273 1 84.31 128 GLY B O 1
ATOM 2233 N N . ARG B 1 129 ? 13.391 -9.031 -1.857 1 94.69 129 ARG B N 1
ATOM 2234 C CA . ARG B 1 129 ? 12.648 -10.008 -2.65 1 94.69 129 ARG B CA 1
ATOM 2235 C C . ARG B 1 129 ? 12.148 -9.391 -3.949 1 94.69 129 ARG B C 1
ATOM 2237 O O . ARG B 1 129 ? 11.531 -8.32 -3.936 1 94.69 129 ARG B O 1
ATOM 2244 N N . PRO B 1 130 ? 12.484 -10.047 -5.074 1 97.5 130 PRO B N 1
ATOM 2245 C CA . PRO B 1 130 ? 12.109 -9.477 -6.371 1 97.5 130 PRO B CA 1
ATOM 2246 C C . PRO B 1 130 ? 10.602 -9.367 -6.555 1 97.5 130 PRO B C 1
ATOM 2248 O O . PRO B 1 130 ? 9.844 -10.188 -6.023 1 97.5 130 PRO B O 1
ATOM 2251 N N . LEU B 1 131 ? 10.219 -8.375 -7.277 1 98.38 131 LEU B N 1
ATOM 2252 C CA . LEU B 1 131 ? 8.812 -8.094 -7.574 1 98.38 131 LEU B CA 1
ATOM 2253 C C . LEU B 1 131 ? 8.57 -8.078 -9.078 1 98.38 131 LEU B C 1
ATOM 2255 O O . LEU B 1 131 ? 9.164 -7.281 -9.805 1 98.38 131 LEU B O 1
ATOM 2259 N N . ALA B 1 132 ? 7.707 -8.977 -9.5 1 98.75 132 ALA B N 1
ATOM 2260 C CA . ALA B 1 132 ? 7.266 -9.008 -10.891 1 98.75 132 ALA B CA 1
ATOM 2261 C C . ALA B 1 132 ? 5.855 -8.445 -11.031 1 98.75 132 ALA B C 1
ATOM 2263 O O . ALA B 1 132 ? 5.031 -8.578 -10.125 1 98.75 132 ALA B O 1
ATOM 2264 N N . VAL B 1 133 ? 5.617 -7.828 -12.188 1 98.75 133 VAL B N 1
ATOM 2265 C CA . VAL B 1 133 ? 4.301 -7.246 -12.43 1 98.75 133 VAL B CA 1
ATOM 2266 C C . VAL B 1 133 ? 3.82 -7.617 -13.828 1 98.75 133 VAL B C 1
ATOM 2268 O O . VAL B 1 133 ? 4.617 -7.684 -14.766 1 98.75 133 VAL B O 1
ATOM 2271 N N . ASP B 1 134 ? 2.553 -7.902 -13.891 1 98.69 134 ASP B N 1
ATOM 2272 C CA . ASP B 1 134 ? 1.906 -8.031 -15.188 1 98.69 134 ASP B CA 1
ATOM 2273 C C . ASP B 1 134 ? 1.922 -6.707 -15.945 1 98.69 134 ASP B C 1
ATOM 2275 O O . ASP B 1 134 ? 1.788 -5.641 -15.344 1 98.69 134 ASP B O 1
ATOM 2279 N N . PRO B 1 135 ? 2.02 -6.738 -17.344 1 98 135 PRO B N 1
ATOM 2280 C CA . PRO B 1 135 ? 1.962 -5.504 -18.125 1 98 135 PRO B CA 1
ATOM 2281 C C . PRO B 1 135 ? 0.724 -4.664 -17.812 1 98 135 PRO B C 1
ATOM 2283 O O . PRO B 1 135 ? 0.708 -3.459 -18.078 1 98 135 PRO B O 1
ATOM 2286 N N . TYR B 1 136 ? -0.295 -5.289 -17.25 1 97.69 136 TYR B N 1
ATOM 2287 C CA . TYR B 1 136 ? -1.527 -4.641 -16.812 1 97.69 136 TYR B CA 1
ATOM 2288 C C . TYR B 1 136 ? -1.228 -3.377 -16.016 1 97.69 136 TYR B C 1
ATOM 2290 O O . TYR B 1 136 ? -1.912 -2.363 -16.172 1 97.69 136 TYR B O 1
ATOM 2298 N N . TRP B 1 137 ? -0.206 -3.344 -15.258 1 98.06 137 TRP B N 1
ATOM 2299 C CA . TRP B 1 137 ? 0.052 -2.297 -14.273 1 98.06 137 TRP B CA 1
ATOM 2300 C C . TRP B 1 137 ? 0.896 -1.179 -14.883 1 98.06 137 TRP B C 1
ATOM 2302 O O . TRP B 1 137 ? 1.009 -0.095 -14.305 1 98.06 137 TRP B O 1
ATOM 2312 N N . LEU B 1 138 ? 1.465 -1.405 -16.047 1 94.19 138 LEU B N 1
ATOM 2313 C CA . LEU B 1 138 ? 2.369 -0.441 -16.672 1 94.19 138 LEU B CA 1
ATOM 2314 C C . LEU B 1 138 ? 1.604 0.783 -17.156 1 94.19 138 LEU B C 1
ATOM 2316 O O . LEU B 1 138 ? 2.193 1.845 -17.375 1 94.19 138 LEU B O 1
ATOM 2320 N N . GLY B 1 139 ? 0.348 0.644 -17.328 1 92.31 139 GLY B N 1
ATOM 2321 C CA . GLY B 1 139 ? -0.473 1.783 -17.703 1 92.31 139 GLY B CA 1
ATOM 2322 C C . GLY B 1 139 ? -0.731 2.74 -16.562 1 92.31 139 GLY B C 1
ATOM 2323 O O . GLY B 1 139 ? -1.082 3.9 -16.781 1 92.31 139 GLY B O 1
ATOM 2324 N N . LEU B 1 140 ? -0.555 2.223 -15.414 1 95.88 140 LEU B N 1
ATOM 2325 C CA . LEU B 1 140 ? -0.845 3.023 -14.234 1 95.88 140 LEU B CA 1
ATOM 2326 C C . LEU B 1 140 ? 0.444 3.482 -13.555 1 95.88 140 LEU B C 1
ATOM 2328 O O . LEU B 1 140 ? 0.581 4.656 -13.203 1 95.88 140 LEU B O 1
ATOM 2332 N N . LEU B 1 141 ? 1.335 2.592 -13.406 1 96.81 141 LEU B N 1
ATOM 2333 C CA . LEU B 1 141 ? 2.588 2.898 -12.727 1 96.81 141 LEU B CA 1
ATOM 2334 C C . LEU B 1 141 ? 3.551 3.623 -13.664 1 96.81 141 LEU B C 1
ATOM 2336 O O . LEU B 1 141 ? 3.906 3.1 -14.719 1 96.81 141 LEU B O 1
ATOM 2340 N N . LYS B 1 142 ? 3.896 4.781 -13.391 1 95.94 142 LYS B N 1
ATOM 2341 C CA . LYS B 1 142 ? 4.816 5.594 -14.18 1 95.94 142 LYS B CA 1
ATOM 2342 C C . LYS B 1 142 ? 5.617 6.539 -13.281 1 95.94 142 LYS B C 1
ATOM 2344 O O . LYS B 1 142 ? 5.27 6.746 -12.117 1 95.94 142 LYS B O 1
ATOM 2349 N N . ALA B 1 143 ? 6.68 7.004 -13.906 1 96 143 ALA B N 1
ATOM 2350 C CA . ALA B 1 143 ? 7.426 8.047 -13.203 1 96 143 ALA B CA 1
ATOM 2351 C C . ALA B 1 143 ? 6.547 9.266 -12.953 1 96 143 ALA B C 1
ATOM 2353 O O . ALA B 1 143 ? 5.77 9.672 -13.812 1 96 143 ALA B O 1
ATOM 2354 N N . HIS B 1 144 ? 6.629 9.758 -11.734 1 95.81 144 HIS B N 1
ATOM 2355 C CA . HIS B 1 144 ? 5.816 10.891 -11.312 1 95.81 144 HIS B CA 1
ATOM 2356 C C . HIS B 1 144 ? 6.418 11.578 -10.094 1 95.81 144 HIS B C 1
ATOM 2358 O O . HIS B 1 144 ? 6.426 11.008 -9 1 95.81 144 HIS B O 1
ATOM 2364 N N . GLY B 1 145 ? 6.875 12.836 -10.352 1 95.06 145 GLY B N 1
ATOM 2365 C CA . GLY B 1 145 ? 7.445 13.562 -9.227 1 95.06 145 GLY B CA 1
ATOM 2366 C C . GLY B 1 145 ? 8.617 12.844 -8.586 1 95.06 145 GLY B C 1
ATOM 2367 O O . GLY B 1 145 ? 9.625 12.578 -9.242 1 95.06 145 GLY B O 1
ATOM 2368 N N . GLU B 1 146 ? 8.391 12.406 -7.344 1 96 146 GLU B N 1
ATOM 2369 C CA . GLU B 1 146 ? 9.484 11.789 -6.59 1 96 146 GLU B CA 1
ATOM 2370 C C . GLU B 1 146 ? 9.625 10.305 -6.934 1 96 146 GLU B C 1
ATOM 2372 O O . GLU B 1 146 ? 10.531 9.633 -6.441 1 96 146 GLU B O 1
ATOM 2377 N N . ILE B 1 147 ? 8.742 9.789 -7.707 1 96.94 147 ILE B N 1
ATOM 2378 C CA . ILE B 1 147 ? 8.914 8.445 -8.25 1 96.94 147 ILE B CA 1
ATOM 2379 C C . ILE B 1 147 ? 9.734 8.508 -9.539 1 96.94 147 ILE B C 1
ATOM 2381 O O . ILE B 1 147 ? 9.219 8.906 -10.586 1 96.94 147 ILE B O 1
ATOM 2385 N N . ALA B 1 148 ? 10.922 8.086 -9.438 1 95.81 148 ALA B N 1
ATOM 2386 C CA . ALA B 1 148 ? 11.859 8.211 -10.547 1 95.81 148 ALA B CA 1
ATOM 2387 C C . ALA B 1 148 ? 11.844 6.961 -11.43 1 95.81 148 ALA B C 1
ATOM 2389 O O . ALA B 1 148 ? 11.359 5.906 -11.008 1 95.81 148 ALA B O 1
ATOM 2390 N N . PRO B 1 149 ? 12.32 7.117 -12.703 1 95.62 149 PRO B N 1
ATOM 2391 C CA . PRO B 1 149 ? 12.406 5.949 -13.578 1 95.62 149 PRO B CA 1
ATOM 2392 C C . PRO B 1 149 ? 13.172 4.789 -12.945 1 95.62 149 PRO B C 1
ATOM 2394 O O . PRO B 1 149 ? 12.828 3.623 -13.172 1 95.62 149 PRO B O 1
ATOM 2397 N N . GLU B 1 150 ? 14.172 5.094 -12.117 1 94.81 150 GLU B N 1
ATOM 2398 C CA . GLU B 1 150 ? 14.969 4.066 -11.461 1 94.81 150 GLU B CA 1
ATOM 2399 C C . GLU B 1 150 ? 14.133 3.262 -10.469 1 94.81 150 GLU B C 1
ATOM 2401 O O . GLU B 1 150 ? 14.406 2.084 -10.227 1 94.81 150 GLU B O 1
ATOM 2406 N N . ASP B 1 151 ? 13.094 3.932 -9.891 1 95.12 151 ASP B N 1
ATOM 2407 C CA . ASP B 1 151 ? 12.188 3.219 -9 1 95.12 151 ASP B CA 1
ATOM 2408 C C . ASP B 1 151 ? 11.344 2.205 -9.773 1 95.12 151 ASP B C 1
ATOM 2410 O O . ASP B 1 151 ? 11.109 1.094 -9.297 1 95.12 151 ASP B O 1
ATOM 2414 N N . LEU B 1 152 ? 10.93 2.586 -10.977 1 95.75 152 LEU B N 1
ATOM 2415 C CA . LEU B 1 152 ? 10.133 1.701 -11.82 1 95.75 152 LEU B CA 1
ATOM 2416 C C . LEU B 1 152 ? 10.961 0.512 -12.289 1 95.75 152 LEU B C 1
ATOM 2418 O O . LEU B 1 152 ? 10.43 -0.583 -12.484 1 95.75 152 LEU B O 1
ATOM 2422 N N . ALA B 1 153 ? 12.266 0.753 -12.445 1 95.31 153 ALA B N 1
ATOM 2423 C CA . ALA B 1 153 ? 13.172 -0.286 -12.938 1 95.31 153 ALA B CA 1
ATOM 2424 C C . ALA B 1 153 ? 13.266 -1.442 -11.945 1 95.31 153 ALA B C 1
ATOM 2426 O O . ALA B 1 153 ? 13.781 -2.514 -12.281 1 95.31 153 ALA B O 1
ATOM 2427 N N . LEU B 1 154 ? 12.789 -1.239 -10.695 1 96.12 154 LEU B N 1
ATOM 2428 C CA . LEU B 1 154 ? 12.766 -2.293 -9.688 1 96.12 154 LEU B CA 1
ATOM 2429 C C . LEU B 1 154 ? 11.695 -3.326 -10 1 96.12 154 LEU B C 1
ATOM 2431 O O . LEU B 1 154 ? 11.688 -4.414 -9.422 1 96.12 154 LEU B O 1
ATOM 2435 N N . LEU B 1 155 ? 10.703 -2.99 -10.898 1 97.12 155 LEU B N 1
ATOM 2436 C CA . LEU B 1 155 ? 9.617 -3.879 -11.289 1 97.12 155 LEU B CA 1
ATOM 2437 C C . LEU B 1 155 ? 10.016 -4.723 -12.492 1 97.12 155 LEU B C 1
ATOM 2439 O O . LEU B 1 155 ? 10.375 -4.188 -13.547 1 97.12 155 LEU B O 1
ATOM 2443 N N . GLN B 1 156 ? 9.953 -5.984 -12.305 1 97.69 156 GLN B N 1
ATOM 2444 C CA . GLN B 1 156 ? 10.219 -6.883 -13.422 1 97.69 156 GLN B CA 1
ATOM 2445 C C . GLN B 1 156 ? 8.93 -7.254 -14.148 1 97.69 156 GLN B C 1
ATOM 2447 O O . GLN B 1 156 ? 8 -7.793 -13.539 1 97.69 156 GLN B O 1
ATOM 2452 N N . VAL B 1 157 ? 8.891 -7.07 -15.43 1 98.38 157 VAL B N 1
ATOM 2453 C CA . VAL B 1 157 ? 7.668 -7.316 -16.172 1 98.38 157 VAL B CA 1
ATOM 2454 C C . VAL B 1 157 ? 7.586 -8.797 -16.562 1 98.38 157 VAL B C 1
ATOM 2456 O O . VAL B 1 157 ? 8.539 -9.352 -17.109 1 98.38 157 VAL B O 1
ATOM 2459 N N . VAL B 1 158 ? 6.535 -9.406 -16.234 1 98.5 158 VAL B N 1
ATOM 2460 C CA . VAL B 1 158 ? 6.207 -10.781 -16.609 1 98.5 158 VAL B CA 1
ATOM 2461 C C . VAL B 1 158 ? 4.906 -10.805 -17.406 1 98.5 158 VAL B C 1
ATOM 2463 O O . VAL B 1 158 ? 3.832 -10.547 -16.859 1 98.5 158 VAL B O 1
ATOM 2466 N N . ALA B 1 159 ? 4.984 -11.219 -18.703 1 97.69 159 ALA B N 1
ATOM 2467 C CA . ALA B 1 159 ? 3.84 -11.047 -19.594 1 97.69 159 ALA B CA 1
ATOM 2468 C C . ALA B 1 159 ? 3.232 -12.398 -19.969 1 97.69 159 ALA B C 1
ATOM 2470 O O . ALA B 1 159 ? 2.121 -12.461 -20.5 1 97.69 159 ALA B O 1
ATOM 2471 N N . ASP B 1 160 ? 4.062 -13.445 -19.734 1 97.81 160 ASP B N 1
ATOM 2472 C CA . ASP B 1 160 ? 3.598 -14.758 -20.172 1 97.81 160 ASP B CA 1
ATOM 2473 C C . ASP B 1 160 ? 4.246 -15.867 -19.359 1 97.81 160 ASP B C 1
ATOM 2475 O O . ASP B 1 160 ? 4.988 -15.602 -18.406 1 97.81 160 ASP B O 1
ATOM 2479 N N . GLU B 1 161 ? 3.885 -17.078 -19.734 1 98.25 161 GLU B N 1
ATOM 2480 C CA . GLU B 1 161 ? 4.348 -18.25 -19 1 98.25 161 GLU B CA 1
ATOM 2481 C C . GLU B 1 161 ? 5.871 -18.328 -18.984 1 98.25 161 GLU B C 1
ATOM 2483 O O . GLU B 1 161 ? 6.465 -18.609 -17.938 1 98.25 161 GLU B O 1
ATOM 2488 N N . G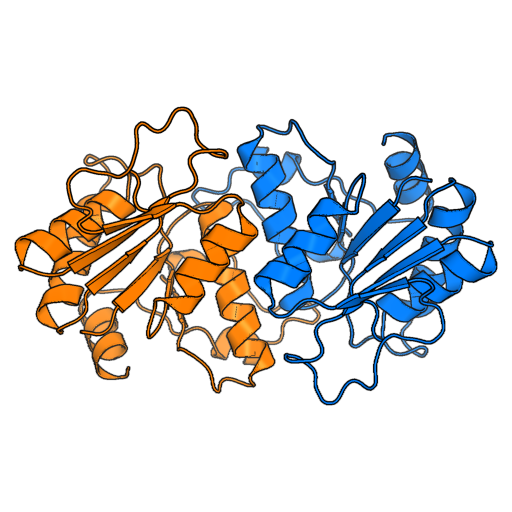LU B 1 162 ? 6.465 -18.094 -20.094 1 98.44 162 GLU B N 1
ATOM 2489 C CA . GLU B 1 162 ? 7.918 -18.156 -20.172 1 98.44 162 GLU B CA 1
ATOM 2490 C C . GLU B 1 162 ? 8.57 -17.109 -19.266 1 98.44 162 GLU B C 1
ATOM 2492 O O . GLU B 1 162 ? 9.57 -17.391 -18.609 1 98.44 162 GLU B O 1
ATOM 2497 N N . GLY B 1 163 ? 8.047 -15.922 -19.297 1 98.69 163 GLY B N 1
ATOM 2498 C CA . GLY B 1 163 ? 8.523 -14.891 -18.391 1 98.69 163 GLY B CA 1
ATOM 2499 C C . GLY B 1 163 ? 8.406 -15.281 -16.922 1 98.69 163 GLY B C 1
ATOM 2500 O O . GLY B 1 163 ? 9.305 -15 -16.125 1 98.69 163 GLY B O 1
ATOM 2501 N N . LEU B 1 164 ? 7.297 -15.922 -16.594 1 98.81 164 LEU B N 1
ATOM 2502 C CA . LEU B 1 164 ? 7.098 -16.375 -15.219 1 98.81 164 LEU B CA 1
ATOM 2503 C C . LEU B 1 164 ? 8.141 -17.422 -14.836 1 98.81 164 LEU B C 1
ATOM 2505 O O . LEU B 1 164 ? 8.734 -17.359 -13.758 1 98.81 164 LEU B O 1
ATOM 2509 N N . ARG B 1 165 ? 8.383 -18.391 -15.75 1 98.81 165 ARG B N 1
ATOM 2510 C CA . ARG B 1 165 ? 9.383 -19.422 -15.484 1 98.81 165 ARG B CA 1
ATOM 2511 C C . ARG B 1 165 ? 10.75 -18.797 -15.242 1 98.81 165 ARG B C 1
ATOM 2513 O O . ARG B 1 165 ? 11.453 -19.172 -14.305 1 98.81 165 ARG B O 1
ATOM 2520 N N . ARG B 1 166 ? 11.125 -17.859 -16.062 1 98.62 166 ARG B N 1
ATOM 2521 C CA . ARG B 1 166 ? 12.414 -17.203 -15.914 1 98.62 166 ARG B CA 1
ATOM 2522 C C . ARG B 1 166 ? 12.5 -16.469 -14.578 1 98.62 166 ARG B C 1
ATOM 2524 O O . ARG B 1 166 ? 13.531 -16.516 -13.906 1 98.62 166 ARG B O 1
ATOM 2531 N N . PHE B 1 167 ? 11.43 -15.812 -14.234 1 98.75 167 PHE B N 1
ATOM 2532 C CA . PHE B 1 167 ? 11.383 -15.094 -12.969 1 98.75 167 PHE B CA 1
ATOM 2533 C C . PHE B 1 167 ? 11.57 -16.047 -11.797 1 98.75 167 PHE B C 1
ATOM 2535 O O . PHE B 1 167 ? 12.406 -15.82 -10.922 1 98.75 167 PHE B O 1
ATOM 2542 N N . LEU B 1 168 ? 10.828 -17.109 -11.828 1 98.62 168 LEU B N 1
ATOM 2543 C CA . LEU B 1 168 ? 10.891 -18.094 -10.758 1 98.62 168 LEU B CA 1
ATOM 2544 C C . LEU B 1 168 ? 12.289 -18.703 -10.656 1 98.62 168 LEU B C 1
ATOM 2546 O O . LEU B 1 168 ? 12.836 -18.844 -9.562 1 98.62 168 LEU B O 1
ATOM 2550 N N . ARG B 1 169 ? 12.898 -18.984 -11.781 1 98.25 169 ARG B N 1
ATOM 2551 C CA . ARG B 1 169 ? 14.211 -19.609 -11.82 1 98.25 169 ARG B CA 1
ATOM 2552 C C . ARG B 1 169 ? 15.297 -18.641 -11.344 1 98.25 169 ARG B C 1
ATOM 2554 O O . ARG B 1 169 ? 16.375 -19.062 -10.938 1 98.25 169 ARG B O 1
ATOM 2561 N N . SER B 1 170 ? 14.992 -17.359 -11.391 1 97.44 170 SER B N 1
ATOM 2562 C CA . SER B 1 170 ? 15.945 -16.344 -10.945 1 97.44 170 SER B CA 1
ATOM 2563 C C . SER B 1 170 ? 15.891 -16.172 -9.43 1 97.44 170 SER B C 1
ATOM 2565 O O . SER B 1 170 ? 16.766 -15.539 -8.844 1 97.44 170 SER B O 1
ATOM 2567 N N . LEU B 1 171 ? 14.836 -16.688 -8.852 1 96.25 171 LEU B N 1
ATOM 2568 C CA . LEU B 1 171 ? 14.664 -16.531 -7.414 1 96.25 171 LEU B CA 1
ATOM 2569 C C . LEU B 1 171 ? 15.562 -17.484 -6.641 1 96.25 171 LEU B C 1
ATOM 2571 O O . LEU B 1 171 ? 16.047 -17.156 -5.559 1 96.25 171 LEU B O 1
#

InterPro domains:
  IPR031100 LOG family [PF03641] (45-162)
  IPR052341 LOG family pyrimidine/purine nucleotide 5'-monophosphatases [PTHR43393] (2-162)

Nearest PDB structures (foldseek):
  1weh-assembly2_B  TM=9.904E-01  e=3.179E-30  Thermus thermophilus HB8
  1wek-assembly1_E  TM=8.750E-01  e=2.285E-12  Thermus thermophilus
  7w2i-assembly1_D  TM=8.673E-01  e=9.198E-12  Mycobacterium tuberculosis
  5its-assembly2_C  TM=8.612E-01  e=1.491E-10  Corynebacterium glutamicum ATCC 13032
  5zbj-assembly1_A-2  TM=8.626E-01  e=6.376E-10  Pseudomonas aeruginosa PAO1